Protein AF-A0A9Q8LGY1-F1 (afdb_monomer_lite)

Organism: Passalora fulva (NCBI:txid5499)

Sequence (317 aa):
MKIPTVEGRLIRAVPPAAVCFQNNTTYNSTACQEVLSQFTSSAFHAADPVSLDTPDAYLGCLPLHANGTSFLGEPFAGRRGCHADDHYPAYVINVTTTSHVQAGVKFRLNVKNTGHGRSAQPDSLSIWTHCLKSMEFSRNWQPEGRPDNDTASRAAMTFGAGVQDREAFEAAAEHDHVVGGGTDSTVGLVGWLSGGQGANNVLEAEIVTPAGDIVVANEYQNTDLFWAIRGELISLSVQAYPVPRTSLWSLAVSANNGTTDADWYKIVARALPAGGGPGASSSRLLPASSLTKDLDGLEADDGQSQKSTGRPVTDIS

InterPro domains:
  IPR016169 FAD-binding, type PCMH, subdomain 2 [G3DSA:3.30.465.10] (78-269)
  IPR036318 FAD-binding, type PCMH-like superfamily [SSF56176] (87-232)
  IPR050432 FAD-linked Oxidoreductases in Biosynthesis Pathways [PTHR13878] (15-231)

Structure (mmCIF, N/CA/C/O backbone):
data_AF-A0A9Q8LGY1-F1
#
_entry.id   AF-A0A9Q8LGY1-F1
#
loop_
_atom_site.group_PDB
_atom_site.id
_atom_site.type_symbol
_atom_site.label_atom_id
_atom_site.label_alt_id
_atom_site.label_comp_id
_atom_site.label_asym_id
_atom_site.label_entity_id
_atom_site.label_seq_id
_atom_site.pdbx_PDB_ins_code
_atom_site.Cartn_x
_atom_site.Cartn_y
_atom_site.Cartn_z
_atom_site.occupancy
_atom_site.B_iso_or_equiv
_atom_site.auth_seq_id
_atom_site.auth_comp_id
_atom_site.auth_asym_id
_atom_site.auth_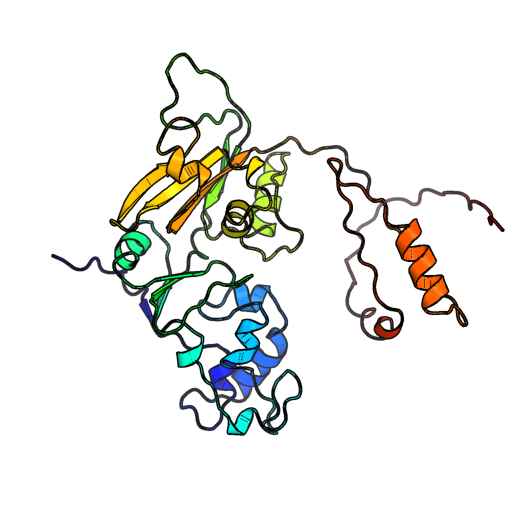atom_id
_atom_site.pdbx_PDB_model_num
ATOM 1 N N . MET A 1 1 ? -8.885 -31.084 -5.922 1.00 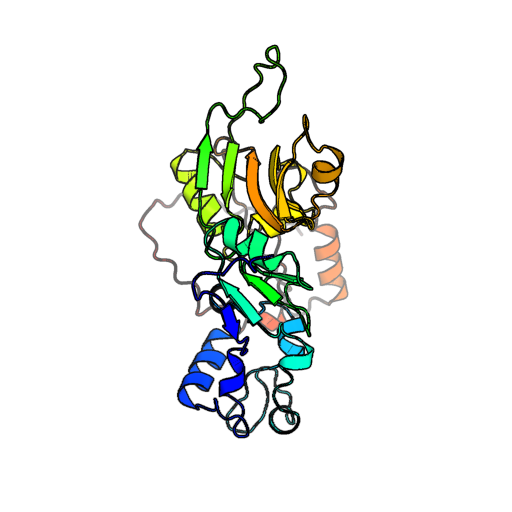37.56 1 MET A N 1
ATOM 2 C CA . MET A 1 1 ? -8.653 -29.717 -5.409 1.00 37.56 1 MET A CA 1
ATOM 3 C C . MET A 1 1 ? -8.845 -28.762 -6.584 1.00 37.56 1 MET A C 1
ATOM 5 O O . MET A 1 1 ? -8.040 -28.809 -7.502 1.00 37.56 1 MET A O 1
ATOM 9 N N . LYS A 1 2 ? -9.955 -28.012 -6.664 1.00 43.06 2 LYS A N 1
ATOM 10 C CA . LYS A 1 2 ? -10.084 -26.957 -7.687 1.00 43.06 2 LYS A CA 1
ATOM 11 C C . LYS A 1 2 ? -9.142 -25.828 -7.272 1.00 43.06 2 LYS A C 1
ATOM 13 O O . LYS A 1 2 ? -9.245 -25.362 -6.141 1.00 43.06 2 LYS A O 1
ATOM 18 N N . ILE A 1 3 ? -8.210 -25.445 -8.140 1.00 52.56 3 ILE A N 1
ATOM 19 C CA . ILE A 1 3 ? -7.397 -24.243 -7.931 1.00 52.56 3 ILE A CA 1
ATOM 20 C C . ILE A 1 3 ? -8.376 -23.064 -8.006 1.00 52.56 3 ILE A C 1
ATOM 22 O O . ILE A 1 3 ? -9.045 -22.931 -9.034 1.00 52.56 3 ILE A O 1
ATOM 26 N N . PRO A 1 4 ? -8.545 -22.269 -6.936 1.00 63.56 4 PRO A N 1
ATOM 27 C CA . PRO A 1 4 ? -9.382 -21.080 -6.995 1.00 63.56 4 PRO A CA 1
ATOM 28 C C . PRO A 1 4 ? -8.835 -20.150 -8.081 1.00 63.56 4 PRO A C 1
ATOM 30 O O . PRO A 1 4 ? -7.638 -19.873 -8.127 1.00 63.56 4 PRO A O 1
ATOM 33 N N . THR A 1 5 ? -9.693 -19.732 -9.003 1.00 82.06 5 THR A N 1
ATOM 34 C CA . THR A 1 5 ? -9.323 -18.844 -10.105 1.00 82.06 5 THR A CA 1
ATOM 35 C C . THR A 1 5 ? -9.360 -17.397 -9.634 1.00 82.06 5 THR A C 1
ATOM 37 O O . THR A 1 5 ? -10.322 -16.999 -8.993 1.00 82.06 5 THR A O 1
ATOM 40 N N . VAL A 1 6 ? -8.375 -16.589 -10.020 1.00 89.50 6 VAL A N 1
ATOM 41 C CA . VAL A 1 6 ? -8.332 -15.141 -9.723 1.00 89.50 6 VAL A CA 1
ATOM 42 C C . VAL A 1 6 ? -9.045 -14.293 -10.784 1.00 89.50 6 VAL A C 1
ATOM 44 O O . VAL A 1 6 ? -8.644 -13.168 -11.046 1.00 89.50 6 VAL A O 1
ATOM 47 N N . GLU A 1 7 ? -10.048 -14.850 -11.468 1.00 92.50 7 GLU A N 1
ATOM 48 C CA . GLU A 1 7 ? -10.926 -14.108 -12.395 1.00 92.50 7 GLU A CA 1
ATOM 49 C C . GLU A 1 7 ? -10.191 -13.256 -13.456 1.00 92.50 7 GLU A C 1
ATOM 51 O O . GLU A 1 7 ? -10.600 -12.149 -13.789 1.00 92.50 7 GLU A O 1
ATOM 56 N N . GLY A 1 8 ? -9.069 -13.756 -13.987 1.00 92.25 8 GLY A N 1
ATOM 57 C CA . GLY A 1 8 ? -8.275 -13.034 -14.994 1.00 92.25 8 GLY A CA 1
ATOM 58 C C . GLY A 1 8 ? -7.389 -11.910 -14.441 1.00 92.25 8 GLY A C 1
ATOM 59 O O . GLY A 1 8 ? -6.838 -11.136 -15.214 1.00 92.25 8 GLY A O 1
ATOM 60 N N . ARG A 1 9 ? -7.203 -11.829 -13.119 1.00 95.00 9 ARG A N 1
ATOM 61 C CA . ARG A 1 9 ? -6.408 -10.787 -12.439 1.00 95.00 9 ARG A CA 1
ATOM 62 C C . ARG A 1 9 ? -4.945 -11.158 -12.209 1.00 95.00 9 ARG A C 1
ATOM 64 O O . ARG A 1 9 ? -4.258 -10.485 -11.443 1.00 95.00 9 ARG A O 1
ATOM 71 N N . LEU A 1 10 ? -4.478 -12.229 -12.850 1.00 95.75 10 LEU A N 1
ATOM 72 C CA . LEU A 1 10 ? -3.075 -12.622 -12.834 1.00 95.75 10 LEU A CA 1
ATOM 73 C C . LEU A 1 10 ? -2.310 -11.818 -13.890 1.00 95.75 10 LEU A C 1
ATOM 75 O O . LEU A 1 10 ? -2.601 -11.906 -15.080 1.00 95.75 10 LEU A O 1
ATOM 79 N N . ILE A 1 11 ? -1.318 -11.061 -13.444 1.00 95.44 11 ILE A N 1
ATOM 80 C CA . ILE A 1 11 ? -0.488 -10.174 -14.255 1.00 95.44 11 ILE A CA 1
ATOM 81 C C . ILE A 1 11 ? 0.922 -10.754 -14.280 1.00 95.44 11 ILE A C 1
ATOM 83 O O . ILE A 1 11 ? 1.478 -11.075 -13.231 1.00 95.44 11 ILE A O 1
ATOM 87 N N . ARG A 1 12 ? 1.522 -10.888 -15.466 1.00 93.94 12 ARG A N 1
ATOM 88 C CA . ARG A 1 12 ? 2.960 -11.167 -15.560 1.00 93.94 12 ARG A CA 1
ATOM 89 C C . ARG A 1 12 ? 3.713 -9.918 -15.120 1.00 93.94 12 ARG A C 1
ATOM 91 O O . ARG A 1 12 ? 3.482 -8.848 -15.677 1.00 93.94 12 ARG A O 1
ATOM 98 N N . ALA A 1 13 ? 4.597 -10.056 -14.143 1.00 92.81 13 ALA A N 1
ATOM 99 C CA . ALA A 1 13 ? 5.331 -8.917 -13.630 1.00 92.81 13 ALA A CA 1
ATOM 100 C C . ALA A 1 13 ? 6.353 -8.433 -14.666 1.00 92.81 13 ALA A C 1
ATOM 102 O O . ALA A 1 13 ? 7.229 -9.180 -15.098 1.00 92.81 13 ALA A O 1
ATOM 103 N N . VAL A 1 14 ? 6.223 -7.176 -15.078 1.00 92.38 14 VAL A N 1
ATOM 104 C CA . VAL A 1 14 ? 7.187 -6.487 -15.934 1.00 92.38 14 VAL A CA 1
ATOM 105 C C . VAL A 1 14 ? 7.407 -5.115 -15.306 1.00 92.38 14 VAL A C 1
ATOM 107 O O . VAL A 1 14 ? 6.465 -4.325 -15.291 1.00 92.38 14 VAL A O 1
ATOM 110 N N . PRO A 1 15 ? 8.599 -4.821 -14.756 1.00 91.88 15 PRO A N 1
ATOM 111 C CA . PRO A 1 15 ? 8.872 -3.509 -14.186 1.00 91.88 15 PRO A CA 1
ATOM 112 C C . PRO A 1 15 ? 8.700 -2.416 -15.245 1.00 91.88 15 PRO A C 1
ATOM 114 O O . PRO A 1 15 ? 9.120 -2.619 -16.390 1.00 91.88 15 PRO A O 1
ATOM 117 N N . PRO A 1 16 ? 8.164 -1.237 -14.892 1.00 93.44 16 PRO A N 1
ATOM 118 C CA . PRO A 1 16 ? 7.879 -0.188 -15.871 1.00 93.44 16 PRO A CA 1
ATOM 119 C C . PRO A 1 16 ? 9.129 0.256 -16.643 1.00 93.44 16 PRO A C 1
ATOM 121 O O . PRO A 1 16 ? 9.069 0.512 -17.840 1.00 93.44 16 PRO A O 1
ATOM 124 N N . ALA A 1 17 ? 10.296 0.257 -15.996 1.00 93.19 17 ALA A N 1
ATOM 125 C CA . ALA A 1 17 ? 11.576 0.604 -16.610 1.00 93.19 17 ALA A CA 1
ATOM 126 C C . ALA A 1 17 ? 12.076 -0.390 -17.676 1.00 93.19 17 ALA A C 1
ATOM 128 O O . ALA A 1 17 ? 12.996 -0.059 -18.426 1.00 93.19 17 ALA A O 1
ATOM 129 N N . ALA A 1 18 ? 11.476 -1.579 -17.805 1.00 93.06 18 ALA A N 1
ATOM 130 C CA . ALA A 1 18 ? 11.858 -2.566 -18.817 1.00 93.06 18 ALA A CA 1
ATOM 131 C C . ALA A 1 18 ? 11.755 -2.012 -20.252 1.00 93.06 18 ALA A C 1
ATOM 133 O O . ALA A 1 18 ? 12.505 -2.433 -21.135 1.00 93.06 18 ALA A O 1
ATOM 134 N N . VAL A 1 19 ? 10.878 -1.027 -20.481 1.00 95.69 19 VAL A N 1
ATOM 135 C CA . VAL A 1 19 ? 10.709 -0.343 -21.775 1.00 95.69 19 VAL A CA 1
ATOM 136 C C . VAL A 1 19 ? 11.914 0.515 -22.183 1.00 95.69 19 VAL A C 1
ATOM 138 O O . VAL A 1 19 ? 12.015 0.916 -23.339 1.00 95.69 19 VAL A O 1
ATOM 141 N N . CYS A 1 20 ? 12.852 0.781 -21.270 1.00 95.00 20 CYS A N 1
ATOM 142 C CA . CYS A 1 20 ? 14.058 1.564 -21.542 1.00 95.00 20 CYS A CA 1
ATOM 143 C C . CYS A 1 20 ? 15.223 0.755 -22.132 1.00 95.00 20 CYS A C 1
ATOM 145 O O . CYS A 1 20 ? 16.222 1.336 -22.557 1.00 95.00 20 CYS A O 1
ATOM 147 N N . PHE A 1 21 ? 15.121 -0.574 -22.179 1.00 92.56 21 PHE A N 1
ATOM 148 C CA . PHE A 1 21 ? 16.214 -1.450 -22.598 1.00 92.56 21 PHE A CA 1
ATOM 149 C C . PHE A 1 21 ? 16.034 -1.895 -24.050 1.00 92.56 21 PHE A C 1
ATOM 151 O O . PHE A 1 21 ? 15.142 -2.679 -24.347 1.00 92.56 21 PHE A O 1
ATOM 158 N N . GLN A 1 22 ? 16.896 -1.426 -24.959 1.00 88.69 22 GLN A N 1
ATOM 159 C CA . GLN A 1 22 ? 16.801 -1.686 -26.410 1.00 88.69 22 GLN A CA 1
ATOM 160 C C . GLN A 1 22 ? 16.840 -3.169 -26.797 1.00 88.69 22 GLN A C 1
ATOM 162 O O . GLN A 1 22 ? 16.303 -3.557 -27.829 1.00 88.69 22 GLN A O 1
ATOM 167 N N . ASN A 1 23 ? 17.495 -3.997 -25.985 1.00 84.81 23 ASN A N 1
ATOM 168 C CA . ASN A 1 23 ? 17.570 -5.442 -26.185 1.00 84.81 23 ASN A CA 1
ATOM 169 C C . ASN A 1 23 ? 16.329 -6.191 -25.670 1.00 84.81 23 ASN A C 1
ATOM 171 O O . ASN A 1 23 ? 16.242 -7.406 -25.843 1.00 84.81 23 ASN A O 1
ATOM 175 N N . ASN A 1 24 ? 15.379 -5.492 -25.046 1.00 85.62 24 ASN A N 1
ATOM 176 C CA . ASN A 1 24 ? 14.130 -6.063 -24.576 1.00 85.62 24 ASN A CA 1
ATOM 177 C C . ASN A 1 24 ? 13.030 -5.911 -25.637 1.00 85.62 24 ASN A C 1
ATOM 179 O O . ASN A 1 24 ? 12.870 -4.865 -26.261 1.00 85.62 24 ASN A O 1
ATOM 183 N N . THR A 1 25 ? 12.212 -6.949 -25.793 1.00 87.44 25 THR A N 1
ATOM 184 C CA . THR A 1 25 ? 11.023 -6.949 -26.662 1.00 87.44 25 THR A CA 1
ATOM 185 C C . THR A 1 25 ? 10.006 -5.856 -26.324 1.00 87.44 25 THR A C 1
ATOM 187 O O . THR A 1 25 ? 9.232 -5.463 -27.190 1.00 87.44 25 THR A O 1
ATOM 190 N N . THR A 1 26 ? 10.010 -5.351 -25.088 1.00 89.50 26 THR A N 1
ATOM 191 C CA . THR A 1 26 ? 9.124 -4.272 -24.631 1.00 89.50 26 THR A CA 1
ATOM 192 C C . THR A 1 26 ? 9.705 -2.873 -24.845 1.00 89.50 26 THR A C 1
ATOM 194 O O . THR A 1 26 ? 9.122 -1.907 -24.358 1.00 89.50 26 THR A O 1
ATOM 197 N N . TYR A 1 27 ? 10.856 -2.739 -25.516 1.00 93.38 27 TYR A N 1
ATOM 198 C CA . TYR A 1 27 ? 11.501 -1.445 -25.730 1.00 93.38 27 TYR A CA 1
ATOM 199 C C . TYR A 1 27 ? 10.568 -0.439 -26.410 1.00 93.38 27 TYR A C 1
ATOM 201 O O . TYR A 1 27 ? 10.011 -0.700 -27.477 1.00 93.38 27 TYR A O 1
ATOM 209 N N . ASN A 1 28 ? 10.450 0.743 -25.811 1.00 96.44 28 ASN A N 1
ATOM 210 C CA . ASN A 1 28 ? 9.719 1.866 -26.373 1.00 96.44 28 ASN A CA 1
ATOM 211 C C . ASN A 1 28 ? 10.332 3.171 -25.853 1.00 96.44 28 ASN A C 1
ATOM 213 O O . ASN A 1 28 ? 10.303 3.452 -24.655 1.00 96.44 28 ASN A O 1
ATOM 217 N N . SER A 1 29 ? 10.898 3.975 -26.755 1.00 95.00 29 SER A N 1
ATOM 218 C CA . SER A 1 29 ? 11.597 5.211 -26.393 1.00 95.00 29 SER A CA 1
ATOM 219 C C . SER A 1 29 ? 10.673 6.270 -25.786 1.00 95.00 29 SER A C 1
ATOM 221 O O . SER A 1 29 ? 11.091 6.956 -24.857 1.00 95.00 29 SER A O 1
ATOM 223 N N . THR A 1 30 ? 9.432 6.385 -26.264 1.00 96.75 30 THR A N 1
ATOM 224 C CA . THR A 1 30 ? 8.436 7.321 -25.721 1.00 96.75 30 THR A CA 1
ATOM 225 C C . THR A 1 30 ? 8.004 6.897 -24.321 1.00 96.75 30 THR A C 1
ATOM 227 O O . THR A 1 30 ? 8.114 7.689 -23.389 1.00 96.75 30 THR A O 1
ATOM 230 N N . ALA A 1 31 ? 7.634 5.627 -24.138 1.00 96.44 31 ALA A N 1
ATOM 231 C CA . ALA A 1 31 ? 7.276 5.104 -22.818 1.00 96.44 31 ALA A CA 1
ATOM 232 C C . ALA A 1 31 ? 8.455 5.199 -21.835 1.00 96.44 31 ALA A C 1
ATOM 234 O O . ALA A 1 31 ? 8.273 5.504 -20.662 1.00 96.44 31 ALA A O 1
ATOM 235 N N . CYS A 1 32 ? 9.691 5.001 -22.305 1.00 96.62 32 CYS A N 1
ATOM 236 C CA . CYS A 1 32 ? 10.870 5.176 -21.463 1.00 96.62 32 CYS A CA 1
ATOM 237 C C . CYS A 1 32 ? 11.036 6.624 -20.980 1.00 96.62 32 CYS A C 1
ATOM 239 O O . CYS A 1 32 ? 11.370 6.844 -19.817 1.00 96.62 32 CYS A O 1
ATOM 241 N N . GLN A 1 33 ? 10.786 7.616 -21.841 1.00 96.81 33 GLN A N 1
ATOM 242 C CA . GLN A 1 33 ? 10.815 9.026 -21.440 1.00 96.81 33 GLN A CA 1
ATOM 243 C C . GLN A 1 33 ? 9.742 9.344 -20.392 1.00 96.81 33 GLN A C 1
ATOM 245 O O . GLN A 1 33 ? 10.029 10.055 -19.430 1.00 96.81 33 GLN A O 1
ATOM 250 N N . GLU A 1 34 ? 8.543 8.777 -20.535 1.00 96.38 34 GLU A N 1
ATOM 251 C CA . GLU A 1 34 ? 7.475 8.903 -19.538 1.00 96.38 34 GLU A CA 1
ATOM 252 C C . GLU A 1 34 ? 7.897 8.303 -18.194 1.00 96.38 34 GLU A C 1
ATOM 254 O O . GLU A 1 34 ? 7.808 8.986 -17.172 1.00 96.38 34 GLU A O 1
ATOM 259 N N . VAL A 1 35 ? 8.440 7.080 -18.196 1.00 95.75 35 VAL A N 1
ATOM 260 C CA . VAL A 1 35 ? 8.947 6.430 -16.980 1.00 95.75 35 VAL A CA 1
ATOM 261 C C . VAL A 1 35 ? 10.044 7.276 -16.341 1.00 95.75 35 VAL A C 1
ATOM 263 O O . VAL A 1 35 ? 9.955 7.558 -15.154 1.00 95.75 35 VAL A O 1
ATOM 266 N N . LEU A 1 36 ? 11.038 7.745 -17.104 1.00 95.00 36 LEU A N 1
ATOM 267 C CA . LEU A 1 36 ? 12.113 8.607 -16.590 1.00 95.00 36 LEU A CA 1
ATOM 268 C C . LEU A 1 36 ? 11.582 9.879 -15.913 1.00 95.00 36 LEU A C 1
ATOM 270 O O . LEU A 1 36 ? 12.132 10.293 -14.898 1.00 95.00 36 LEU A O 1
ATOM 274 N N . SER A 1 37 ? 10.533 10.495 -16.467 1.00 95.94 37 SER A N 1
ATOM 275 C CA . SER A 1 37 ? 9.943 11.723 -15.917 1.00 95.94 37 SER A CA 1
ATOM 276 C C . SER A 1 37 ? 9.171 11.503 -14.614 1.00 95.94 37 SER A C 1
ATOM 278 O O . SER A 1 37 ? 9.046 12.425 -13.812 1.00 95.94 37 SER A O 1
ATOM 280 N N . GLN A 1 38 ? 8.668 10.286 -14.395 1.00 94.94 38 GLN A N 1
ATOM 281 C CA . GLN A 1 38 ? 7.839 9.935 -13.242 1.00 94.94 38 GLN A CA 1
ATOM 282 C C . GLN A 1 38 ? 8.568 9.063 -12.217 1.00 94.94 38 GLN A C 1
ATOM 284 O O . GLN A 1 38 ? 8.026 8.828 -11.145 1.00 94.94 38 GLN A O 1
ATOM 289 N N . PHE A 1 39 ? 9.789 8.600 -12.500 1.00 92.31 39 PHE A N 1
ATOM 290 C CA . PHE A 1 39 ? 10.489 7.609 -11.673 1.00 92.31 39 PHE A CA 1
ATOM 291 C C . PHE A 1 39 ? 10.878 8.096 -10.268 1.00 92.31 39 PHE A C 1
ATOM 293 O O . PHE A 1 39 ? 11.365 7.319 -9.462 1.00 92.31 39 PHE A O 1
ATOM 300 N N . THR A 1 40 ? 10.721 9.384 -9.966 1.00 91.56 40 THR A N 1
ATOM 301 C CA . THR A 1 40 ? 10.883 9.930 -8.605 1.00 91.56 40 THR A CA 1
ATOM 302 C C . THR A 1 40 ? 9.552 10.168 -7.904 1.00 91.56 40 THR A C 1
ATOM 304 O O . THR A 1 40 ? 9.529 10.713 -6.806 1.00 91.56 40 THR A O 1
ATOM 307 N N . SER A 1 41 ? 8.432 9.846 -8.552 1.00 94.06 41 SER A N 1
ATOM 308 C CA . SER A 1 41 ? 7.094 10.051 -8.016 1.00 94.06 41 SER A CA 1
ATOM 309 C C . SER A 1 41 ? 6.627 8.804 -7.282 1.00 94.06 41 SER A C 1
ATOM 311 O O . SER A 1 41 ? 6.328 7.777 -7.892 1.00 94.06 41 SER A O 1
ATOM 313 N N . SER A 1 42 ? 6.461 8.915 -5.970 1.00 94.25 42 SER A N 1
ATOM 314 C CA . SER A 1 42 ? 5.886 7.853 -5.143 1.00 94.25 42 SER A CA 1
ATOM 315 C C . SER A 1 42 ? 4.498 7.420 -5.624 1.00 94.25 42 SER A C 1
ATOM 317 O O . SER A 1 42 ? 4.167 6.237 -5.597 1.00 94.25 42 SER A O 1
ATOM 319 N N . ALA A 1 43 ? 3.701 8.354 -6.160 1.00 95.44 43 ALA A N 1
ATOM 320 C CA . ALA A 1 43 ? 2.384 8.052 -6.719 1.00 95.44 43 ALA A CA 1
ATOM 321 C C . ALA A 1 43 ? 2.469 7.149 -7.964 1.00 95.44 43 ALA A C 1
ATOM 323 O O . ALA A 1 43 ? 1.642 6.251 -8.130 1.00 95.44 43 ALA A O 1
ATOM 324 N N . PHE A 1 44 ? 3.487 7.341 -8.810 1.00 95.31 44 PHE A N 1
ATOM 325 C CA . PHE A 1 44 ? 3.749 6.470 -9.959 1.00 95.31 44 PHE A CA 1
ATOM 326 C C . PHE A 1 44 ? 4.085 5.042 -9.505 1.00 95.31 44 PHE A C 1
ATOM 328 O O . PHE A 1 44 ? 3.521 4.076 -10.019 1.00 95.31 44 PHE A O 1
ATOM 335 N N . HIS A 1 45 ? 4.943 4.897 -8.493 1.00 94.69 45 HIS A N 1
ATOM 336 C CA . HIS A 1 45 ? 5.299 3.588 -7.938 1.00 94.69 45 HIS A CA 1
ATOM 337 C C . HIS A 1 45 ? 4.128 2.897 -7.220 1.00 94.69 45 HIS A C 1
ATOM 339 O O . HIS A 1 45 ? 3.980 1.674 -7.320 1.00 94.69 45 HIS A O 1
ATOM 345 N N . ALA A 1 46 ? 3.276 3.669 -6.540 1.00 95.31 46 ALA A N 1
ATOM 346 C CA . ALA A 1 46 ? 2.081 3.172 -5.867 1.00 95.31 46 ALA A CA 1
ATOM 347 C C . ALA A 1 46 ? 1.027 2.635 -6.837 1.00 95.31 46 ALA A C 1
ATOM 349 O O . ALA A 1 46 ? 0.414 1.604 -6.554 1.00 95.31 46 ALA A O 1
ATOM 350 N N . ALA A 1 47 ? 0.855 3.298 -7.982 1.00 95.81 47 ALA A N 1
ATOM 351 C CA . ALA A 1 47 ? -0.112 2.912 -9.003 1.00 95.81 47 ALA A CA 1
ATOM 352 C C . ALA A 1 47 ? 0.319 1.689 -9.836 1.00 95.81 47 ALA A C 1
ATOM 354 O O . ALA A 1 47 ? -0.527 1.052 -10.465 1.00 95.81 47 ALA A O 1
ATOM 355 N N . ASP A 1 48 ? 1.609 1.347 -9.852 1.00 95.75 48 ASP A N 1
ATOM 356 C CA . ASP A 1 48 ? 2.128 0.213 -10.615 1.00 95.75 48 ASP A CA 1
ATOM 357 C C . ASP A 1 48 ? 2.208 -1.075 -9.760 1.00 95.75 48 ASP A C 1
ATOM 359 O O . ASP A 1 48 ? 2.720 -1.042 -8.636 1.00 95.75 48 ASP A O 1
ATOM 363 N N . PRO A 1 49 ? 1.750 -2.237 -10.270 1.00 95.62 49 PRO A N 1
ATOM 364 C CA . PRO A 1 49 ? 1.718 -3.502 -9.528 1.00 95.62 49 PRO A CA 1
ATOM 365 C C . PRO A 1 49 ? 3.092 -4.105 -9.196 1.00 95.62 49 PRO A C 1
ATOM 367 O O . PRO A 1 49 ? 3.174 -4.980 -8.333 1.00 95.62 49 PRO A O 1
ATOM 370 N N . VAL A 1 50 ? 4.165 -3.671 -9.860 1.00 93.38 50 VAL A N 1
ATOM 371 C CA . VAL A 1 50 ? 5.512 -4.263 -9.764 1.00 93.38 50 VAL A CA 1
ATOM 372 C C . VAL A 1 50 ? 6.530 -3.268 -9.210 1.00 93.38 50 VAL A C 1
ATOM 374 O O . VAL A 1 50 ? 7.440 -3.656 -8.482 1.00 93.38 50 VAL A O 1
ATOM 377 N N . SER A 1 51 ? 6.378 -1.991 -9.545 1.00 92.50 51 SER A N 1
ATOM 378 C CA . SER A 1 51 ? 7.305 -0.920 -9.198 1.00 92.50 51 SER A CA 1
ATOM 379 C C . SER A 1 51 ? 7.435 -0.721 -7.686 1.00 92.50 51 SER A C 1
ATOM 381 O O . SER A 1 51 ? 6.514 -1.005 -6.922 1.00 92.50 51 SER A O 1
ATOM 383 N N . LEU A 1 52 ? 8.582 -0.223 -7.235 1.00 91.62 52 LEU A N 1
ATOM 384 C CA . LEU A 1 52 ? 8.881 -0.012 -5.818 1.00 91.62 52 LEU A CA 1
ATOM 385 C C . LEU A 1 52 ? 9.393 1.409 -5.621 1.00 91.62 52 LEU A C 1
ATOM 387 O O . LEU A 1 52 ? 10.178 1.879 -6.438 1.00 91.62 52 LEU A O 1
ATOM 391 N N . ASP A 1 53 ? 8.992 2.044 -4.525 1.00 89.62 53 ASP A N 1
ATOM 392 C CA . ASP A 1 53 ? 9.467 3.369 -4.122 1.00 89.62 53 ASP A CA 1
ATOM 393 C C . ASP A 1 53 ? 10.550 3.231 -3.045 1.00 89.62 53 ASP A C 1
ATOM 395 O O . ASP A 1 53 ? 10.418 3.661 -1.899 1.00 89.62 53 ASP A O 1
ATOM 399 N N . THR A 1 54 ? 11.596 2.473 -3.371 1.00 81.56 54 THR A N 1
ATOM 400 C CA . THR A 1 54 ? 12.707 2.193 -2.457 1.00 81.56 54 THR A CA 1
ATOM 401 C C . THR A 1 54 ? 14.013 2.013 -3.214 1.00 81.56 54 THR A C 1
ATOM 403 O O . THR A 1 54 ? 14.001 1.721 -4.411 1.00 81.56 54 THR A O 1
ATOM 406 N N . PRO A 1 55 ? 15.162 2.083 -2.517 1.00 71.50 55 PRO A N 1
ATOM 407 C CA . PRO A 1 55 ? 16.445 1.783 -3.130 1.00 71.50 55 PRO A CA 1
ATOM 408 C C . PRO A 1 55 ? 16.550 0.395 -3.773 1.00 71.50 55 PRO A C 1
ATOM 410 O O . PRO A 1 55 ? 17.316 0.228 -4.717 1.00 71.50 55 PRO A O 1
ATOM 413 N N . ASP A 1 56 ? 15.761 -0.585 -3.326 1.00 64.88 56 ASP A N 1
ATOM 414 C CA . ASP A 1 56 ? 15.734 -1.925 -3.924 1.00 64.88 56 ASP A CA 1
ATOM 415 C C . ASP A 1 56 ? 15.203 -1.899 -5.369 1.00 64.88 56 ASP A C 1
ATOM 417 O O . ASP A 1 56 ? 15.651 -2.686 -6.207 1.00 64.88 56 ASP A O 1
ATOM 421 N N . ALA A 1 57 ? 14.334 -0.934 -5.704 1.00 62.59 57 ALA A N 1
ATOM 422 C CA . ALA A 1 57 ? 13.917 -0.661 -7.082 1.00 62.59 57 ALA A CA 1
ATOM 423 C C . ALA A 1 57 ? 15.114 -0.358 -7.997 1.00 62.59 57 ALA A C 1
ATOM 425 O O . ALA A 1 57 ? 15.084 -0.628 -9.199 1.00 62.59 57 ALA A O 1
ATOM 426 N N . TYR A 1 58 ? 16.187 0.195 -7.424 1.00 63.38 58 TYR A N 1
ATOM 427 C CA . TYR A 1 58 ? 17.380 0.599 -8.156 1.00 63.38 58 TYR A CA 1
ATOM 428 C C . TYR A 1 58 ? 18.300 -0.573 -8.512 1.00 63.38 58 TYR A C 1
ATOM 430 O O . TYR A 1 58 ? 19.196 -0.412 -9.344 1.00 63.38 58 TYR A O 1
ATOM 438 N N . LEU A 1 59 ? 18.100 -1.746 -7.906 1.00 66.62 59 LEU A N 1
ATOM 439 C CA . LEU A 1 59 ? 18.982 -2.896 -8.102 1.00 66.62 59 LEU A CA 1
ATOM 440 C C . LEU A 1 59 ? 18.549 -3.779 -9.278 1.00 66.62 59 LEU A C 1
ATOM 442 O O . LEU A 1 59 ? 19.411 -4.279 -9.997 1.00 66.62 59 LEU A O 1
ATOM 446 N N . GLY A 1 60 ? 17.242 -3.904 -9.530 1.00 76.44 60 GLY A N 1
ATOM 447 C CA . GLY A 1 60 ? 16.727 -4.810 -10.560 1.00 76.44 60 GLY A CA 1
ATOM 448 C C . GLY A 1 60 ? 16.604 -4.209 -11.953 1.00 76.44 60 GLY A C 1
ATOM 449 O O . GLY A 1 60 ? 17.055 -4.806 -12.926 1.00 76.44 60 GLY A O 1
ATOM 450 N N . CYS A 1 61 ? 15.982 -3.038 -12.098 1.00 88.62 61 CYS A N 1
ATOM 451 C CA . CYS A 1 61 ? 15.683 -2.498 -13.425 1.00 88.62 61 CYS A CA 1
ATOM 452 C C . CYS A 1 61 ? 15.480 -0.982 -13.373 1.00 88.62 61 CYS A C 1
ATOM 454 O O . CYS A 1 61 ? 14.360 -0.492 -13.267 1.00 88.62 61 CYS A O 1
ATOM 456 N N . LEU A 1 62 ? 16.577 -0.227 -13.438 1.00 91.06 62 LEU A N 1
ATOM 457 C CA . LEU A 1 62 ? 16.525 1.233 -13.510 1.00 91.06 62 LEU A CA 1
ATOM 458 C C . LEU A 1 62 ? 16.200 1.708 -14.928 1.00 91.06 62 LEU A C 1
ATOM 460 O O . LEU A 1 62 ? 16.748 1.151 -15.884 1.00 91.06 62 LEU A O 1
ATOM 464 N N . PRO A 1 63 ? 15.393 2.771 -15.090 1.00 93.44 63 PRO A N 1
ATOM 465 C CA . PRO A 1 63 ? 15.193 3.361 -16.398 1.00 93.44 63 PRO A CA 1
ATOM 466 C C . PRO A 1 63 ? 16.502 3.974 -16.898 1.00 93.44 63 PRO A C 1
ATOM 468 O O . PRO A 1 63 ? 17.365 4.399 -16.121 1.00 93.44 63 PRO A O 1
ATOM 471 N N . LEU A 1 64 ? 16.659 3.975 -18.218 1.00 93.88 64 LEU A N 1
ATOM 472 C CA . LEU A 1 64 ? 17.885 4.373 -18.896 1.00 93.88 64 LEU A CA 1
ATOM 473 C C . LEU A 1 64 ? 17.639 5.587 -19.772 1.00 93.88 64 LEU A C 1
ATOM 475 O O . LEU A 1 64 ? 16.654 5.652 -20.504 1.00 93.88 64 LEU A O 1
ATOM 479 N N . HIS A 1 65 ? 18.597 6.501 -19.786 1.00 93.94 65 HIS A N 1
ATOM 480 C CA . HIS A 1 65 ? 18.679 7.512 -20.825 1.00 93.94 65 HIS A CA 1
ATOM 481 C C . HIS A 1 65 ? 19.083 6.880 -22.165 1.00 93.94 65 HIS A C 1
ATOM 483 O O . HIS A 1 65 ? 19.665 5.796 -22.224 1.00 93.94 65 HIS A O 1
ATOM 489 N N . ALA A 1 66 ? 18.828 7.590 -23.269 1.00 90.88 66 ALA A N 1
ATOM 490 C CA . ALA A 1 66 ? 19.111 7.100 -24.623 1.00 90.88 66 ALA A CA 1
ATOM 491 C C . ALA A 1 66 ? 20.595 6.750 -24.870 1.00 90.88 66 ALA A C 1
ATOM 493 O O . ALA A 1 66 ? 20.902 5.958 -25.756 1.00 90.88 66 ALA A O 1
ATOM 494 N N . ASN A 1 67 ? 21.514 7.319 -24.085 1.00 91.25 67 ASN A N 1
ATOM 495 C CA . ASN A 1 67 ? 22.947 7.019 -24.132 1.00 91.25 67 ASN A CA 1
ATOM 496 C C . ASN A 1 67 ? 23.340 5.737 -23.359 1.00 91.25 67 ASN A C 1
ATOM 498 O O . ASN A 1 67 ? 24.521 5.398 -23.319 1.00 91.25 67 ASN A O 1
ATOM 502 N N . GLY A 1 68 ? 22.383 5.042 -22.733 1.00 90.19 68 GLY A N 1
ATOM 503 C CA . GLY A 1 68 ? 22.600 3.821 -21.951 1.00 90.19 68 GLY A CA 1
ATOM 504 C C . GLY A 1 68 ? 22.994 4.046 -20.487 1.00 90.19 68 GLY A C 1
ATOM 505 O O . GLY A 1 68 ? 23.214 3.067 -19.771 1.00 90.19 68 GLY A O 1
ATOM 506 N N . THR A 1 69 ? 23.076 5.298 -20.030 1.00 92.81 69 THR A N 1
ATOM 507 C CA . THR A 1 69 ? 23.292 5.641 -18.617 1.00 92.81 69 THR A CA 1
ATOM 508 C C . THR A 1 69 ? 21.999 5.448 -17.822 1.00 92.81 69 THR A C 1
ATOM 510 O O . THR A 1 69 ? 20.924 5.787 -18.319 1.00 92.81 69 THR A O 1
ATOM 513 N N . SER A 1 70 ? 22.072 4.921 -16.596 1.00 91.69 70 SER A N 1
ATOM 514 C CA . SER A 1 70 ? 20.884 4.821 -15.734 1.00 91.69 70 SER A CA 1
ATOM 515 C C . SER A 1 70 ? 20.379 6.185 -15.278 1.00 91.69 70 SER A C 1
ATOM 517 O O . SER A 1 70 ? 21.117 7.169 -15.280 1.00 91.69 70 SER A O 1
ATOM 519 N N . PHE A 1 71 ? 19.143 6.207 -14.788 1.00 90.56 71 PHE A N 1
ATOM 520 C CA . PHE A 1 71 ? 18.545 7.341 -14.087 1.00 90.56 71 PHE A CA 1
ATOM 521 C C . PHE A 1 71 ? 19.428 7.921 -12.963 1.00 90.56 71 PHE A C 1
ATOM 523 O O . PHE A 1 71 ? 19.436 9.125 -12.736 1.00 90.56 71 PHE A O 1
ATOM 530 N N . LEU A 1 72 ? 20.225 7.079 -12.293 1.00 89.06 72 LEU A N 1
ATOM 531 C CA . LEU A 1 72 ? 21.147 7.490 -11.224 1.00 89.06 72 LEU A CA 1
ATOM 532 C C . LEU A 1 72 ? 22.553 7.866 -11.729 1.00 89.06 72 LEU A C 1
ATOM 534 O O . LEU A 1 72 ? 23.451 8.107 -10.925 1.00 89.06 72 LEU A O 1
ATOM 538 N N . GLY A 1 73 ? 22.775 7.896 -13.046 1.00 90.44 73 GLY A N 1
ATOM 539 C CA . GLY A 1 73 ? 24.060 8.272 -13.639 1.00 90.44 73 GLY A CA 1
ATOM 540 C C . GLY A 1 73 ? 25.062 7.125 -13.813 1.00 90.44 73 GLY A C 1
ATOM 541 O O . GLY A 1 73 ? 26.233 7.383 -14.081 1.00 90.44 73 GLY A O 1
ATOM 542 N N . GLU A 1 74 ? 24.648 5.860 -13.682 1.00 88.94 74 GLU A N 1
ATOM 543 C CA . GLU A 1 74 ? 25.552 4.712 -13.850 1.00 88.94 74 GLU A CA 1
ATOM 544 C C . GLU A 1 74 ? 25.808 4.441 -15.348 1.00 88.94 74 GLU A C 1
ATOM 546 O O . GLU A 1 74 ? 24.859 4.138 -16.079 1.00 88.94 74 GLU A O 1
ATOM 551 N N . PRO A 1 75 ? 27.056 4.560 -15.842 1.00 89.12 75 PRO A N 1
ATOM 552 C CA . PRO A 1 75 ? 27.341 4.628 -17.278 1.00 89.12 75 PRO A CA 1
ATOM 553 C C . PRO A 1 75 ? 27.217 3.294 -18.031 1.00 89.12 75 PRO A C 1
ATOM 555 O O . PRO A 1 75 ? 27.113 3.305 -19.257 1.00 89.12 75 PRO A O 1
ATOM 558 N N . PHE A 1 76 ? 27.230 2.150 -17.345 1.00 86.31 76 PHE A N 1
ATOM 559 C CA . PHE A 1 76 ? 27.179 0.815 -17.950 1.00 86.31 76 PHE A CA 1
ATOM 560 C C . PHE A 1 76 ? 25.842 0.091 -17.740 1.00 86.31 76 PHE A C 1
ATOM 562 O O . PHE A 1 76 ? 25.722 -1.081 -18.109 1.00 86.31 76 PHE A O 1
ATOM 569 N N . ALA A 1 77 ? 24.815 0.772 -17.227 1.00 88.06 77 ALA A N 1
ATOM 570 C CA . ALA A 1 77 ? 23.525 0.166 -16.898 1.00 88.06 77 ALA A CA 1
ATOM 571 C C . ALA A 1 77 ? 22.839 -0.462 -18.117 1.00 88.06 77 ALA A C 1
ATOM 573 O O . ALA A 1 77 ? 22.347 -1.588 -18.043 1.00 88.06 77 ALA A O 1
ATOM 574 N N . GLY A 1 78 ? 22.905 0.201 -19.276 1.00 87.44 78 GLY A N 1
ATOM 575 C CA . GLY A 1 78 ? 22.397 -0.347 -20.534 1.00 87.44 78 GLY A CA 1
ATOM 576 C C . GLY A 1 78 ? 23.088 -1.629 -20.995 1.00 87.44 78 GLY A C 1
ATOM 577 O O . GLY A 1 78 ? 22.465 -2.432 -21.682 1.00 87.44 78 GLY A O 1
ATOM 578 N N . ARG A 1 79 ? 24.347 -1.860 -20.594 1.00 86.88 79 ARG A N 1
ATOM 579 C CA . ARG A 1 79 ? 25.067 -3.110 -20.895 1.00 86.88 79 ARG A CA 1
ATOM 580 C C . ARG A 1 79 ? 24.717 -4.230 -19.924 1.00 86.88 79 ARG A C 1
ATOM 582 O O . ARG A 1 79 ? 24.693 -5.380 -20.344 1.00 86.88 79 ARG A O 1
ATOM 589 N N . ARG A 1 80 ? 24.480 -3.899 -18.649 1.00 86.00 80 ARG A N 1
ATOM 590 C CA . ARG A 1 80 ? 24.039 -4.871 -17.635 1.00 86.00 80 ARG A CA 1
ATOM 591 C C . ARG A 1 80 ? 22.648 -5.409 -17.965 1.00 86.00 80 ARG A C 1
ATOM 593 O O . ARG A 1 80 ? 22.422 -6.605 -17.860 1.00 86.00 80 ARG A O 1
ATOM 600 N N . GLY A 1 81 ? 21.771 -4.548 -18.477 1.00 87.88 81 GLY A N 1
ATOM 601 C CA . GLY A 1 81 ? 20.405 -4.932 -18.807 1.00 87.88 81 GLY A CA 1
ATOM 602 C C . GLY A 1 81 ? 19.464 -4.828 -17.605 1.00 87.88 81 GLY A C 1
ATOM 603 O O . GLY A 1 81 ? 19.838 -4.351 -16.533 1.00 87.88 81 GLY A O 1
ATOM 604 N N . CYS A 1 82 ? 18.215 -5.230 -17.823 1.00 89.25 82 CYS A N 1
ATOM 605 C CA . CYS A 1 82 ? 17.170 -5.256 -16.806 1.00 89.25 82 CYS A CA 1
ATOM 606 C C . CYS A 1 82 ? 17.147 -6.643 -16.154 1.00 89.25 82 CYS A C 1
ATOM 608 O O . CYS A 1 82 ? 16.802 -7.626 -16.808 1.00 89.25 82 CYS A O 1
ATOM 610 N N . HIS A 1 83 ? 17.486 -6.711 -14.872 1.00 87.38 83 HIS A N 1
ATOM 611 C CA . HIS A 1 83 ? 17.488 -7.912 -14.038 1.00 87.38 83 HIS A CA 1
ATOM 612 C C . HIS A 1 83 ? 16.161 -8.038 -13.279 1.00 87.38 83 HIS A C 1
ATOM 614 O O . HIS A 1 83 ? 16.123 -8.094 -12.052 1.00 87.38 83 HIS A O 1
ATOM 620 N N . ALA A 1 84 ? 15.042 -8.010 -14.012 1.00 85.38 84 ALA A N 1
ATOM 621 C CA . ALA A 1 84 ? 13.716 -8.037 -13.397 1.00 85.38 84 ALA A CA 1
ATOM 622 C C . ALA A 1 84 ? 13.501 -9.307 -12.550 1.00 85.38 84 ALA A C 1
ATOM 624 O O . ALA A 1 84 ? 13.057 -9.216 -11.408 1.00 85.38 84 ALA A O 1
ATOM 625 N N . ASP A 1 85 ? 13.889 -10.465 -13.083 1.00 86.94 85 ASP A N 1
ATOM 626 C CA . ASP A 1 85 ? 13.661 -11.770 -12.451 1.00 86.94 85 ASP A CA 1
ATOM 627 C C . ASP A 1 85 ? 14.439 -11.947 -11.129 1.00 86.94 85 ASP A C 1
ATOM 629 O O . ASP A 1 85 ? 14.010 -12.696 -10.255 1.00 86.94 85 ASP A O 1
ATOM 633 N N . ASP A 1 86 ? 15.543 -11.213 -10.940 1.00 88.12 86 ASP A N 1
ATOM 634 C CA . ASP A 1 86 ? 16.399 -11.306 -9.748 1.00 88.12 86 ASP A CA 1
ATOM 635 C C . ASP A 1 86 ? 15.850 -10.506 -8.548 1.00 88.12 86 ASP A C 1
ATOM 637 O O . ASP A 1 86 ? 16.277 -10.705 -7.407 1.00 88.12 86 ASP A O 1
ATOM 641 N N . HIS A 1 87 ? 14.898 -9.594 -8.781 1.00 87.94 87 HIS A N 1
ATOM 642 C CA . HIS A 1 87 ? 14.450 -8.624 -7.773 1.00 87.94 87 HIS A CA 1
ATOM 643 C C . HIS A 1 87 ? 12.929 -8.501 -7.639 1.00 87.94 87 HIS A C 1
ATOM 645 O O . HIS A 1 87 ? 12.441 -8.125 -6.571 1.00 87.94 87 HIS A O 1
ATOM 651 N N . TYR A 1 88 ? 12.175 -8.821 -8.688 1.00 91.31 88 TYR A N 1
ATOM 652 C CA . TYR A 1 88 ? 10.728 -8.649 -8.738 1.00 91.31 88 TYR A CA 1
ATOM 653 C C . TYR A 1 88 ? 10.003 -10.001 -8.712 1.00 91.31 88 TYR A C 1
ATOM 655 O O . TYR A 1 88 ? 10.573 -11.022 -9.099 1.00 91.31 88 TYR A O 1
ATOM 663 N N . PRO A 1 89 ? 8.735 -10.029 -8.265 1.00 93.81 89 PRO A N 1
ATOM 664 C CA . PRO A 1 89 ? 7.905 -11.227 -8.371 1.00 93.81 89 PRO A CA 1
ATOM 665 C C . PRO A 1 89 ? 7.793 -11.685 -9.827 1.00 93.81 89 PRO A C 1
ATOM 667 O O . PRO A 1 89 ? 7.890 -10.870 -10.735 1.00 93.81 89 PRO A O 1
ATOM 670 N N . ALA A 1 90 ? 7.504 -12.964 -10.064 1.00 94.12 90 ALA A N 1
ATOM 671 C CA . ALA A 1 90 ? 7.250 -13.462 -11.420 1.00 94.12 90 ALA A CA 1
ATOM 672 C C . ALA A 1 90 ? 5.846 -13.065 -11.918 1.00 94.12 90 ALA A C 1
ATOM 674 O O . ALA A 1 90 ? 5.626 -12.782 -13.100 1.00 94.12 90 ALA A O 1
ATOM 675 N N . TYR A 1 91 ? 4.880 -13.040 -10.997 1.00 95.62 91 TYR A N 1
ATOM 676 C CA . TYR A 1 91 ? 3.487 -12.697 -11.263 1.00 95.62 91 TYR A CA 1
ATOM 677 C C . TYR A 1 91 ? 2.905 -11.860 -10.132 1.00 95.62 91 TYR A C 1
ATOM 679 O O . TYR A 1 91 ? 3.350 -11.941 -8.991 1.00 95.62 91 TYR A O 1
ATOM 687 N N . VAL A 1 92 ? 1.858 -11.105 -10.442 1.00 97.12 92 VAL A N 1
ATOM 688 C CA . VAL A 1 92 ? 1.090 -10.307 -9.489 1.00 97.12 92 VAL A CA 1
ATOM 689 C C . VAL A 1 92 ? -0.386 -10.676 -9.601 1.00 97.12 92 VAL A C 1
ATOM 691 O O . VAL A 1 92 ? -0.905 -10.813 -10.706 1.00 97.12 92 VAL A O 1
ATOM 694 N N . ILE A 1 93 ? -1.082 -10.825 -8.479 1.00 97.06 93 ILE A N 1
ATOM 695 C CA . ILE A 1 93 ? -2.544 -10.859 -8.435 1.00 97.06 93 ILE A CA 1
ATOM 696 C C . ILE A 1 93 ? -3.025 -9.449 -8.109 1.00 97.06 93 ILE A C 1
ATOM 698 O O . ILE A 1 93 ? -2.718 -8.929 -7.039 1.00 97.06 93 ILE A O 1
ATOM 702 N N . ASN A 1 94 ? -3.809 -8.846 -9.004 1.00 96.88 94 ASN A N 1
ATOM 703 C CA . ASN A 1 94 ? -4.533 -7.611 -8.703 1.00 96.88 94 ASN A CA 1
ATOM 704 C C . ASN A 1 94 ? -5.766 -7.931 -7.839 1.00 96.88 94 ASN A C 1
ATOM 706 O O . ASN A 1 94 ? -6.804 -8.368 -8.348 1.00 96.88 94 ASN A O 1
ATOM 710 N N . VAL A 1 95 ? -5.641 -7.751 -6.526 1.00 95.88 95 VAL A N 1
ATOM 711 C CA . VAL A 1 95 ? -6.655 -8.142 -5.544 1.00 95.88 95 VAL A CA 1
ATOM 712 C C . VAL A 1 95 ? -7.750 -7.089 -5.435 1.00 95.88 95 VAL A C 1
ATOM 714 O O . VAL A 1 95 ? -7.488 -5.913 -5.223 1.00 95.88 95 VAL A O 1
ATOM 717 N N . THR A 1 96 ? -9.003 -7.540 -5.490 1.00 94.38 96 THR A N 1
ATOM 718 C CA . THR A 1 96 ? -10.187 -6.704 -5.222 1.00 94.38 96 THR A CA 1
ATOM 719 C C . THR A 1 96 ? -11.177 -7.366 -4.274 1.00 94.38 96 THR A C 1
ATOM 721 O O . THR A 1 96 ? -12.150 -6.738 -3.879 1.00 94.38 96 THR A O 1
ATOM 724 N N . THR A 1 97 ? -10.966 -8.639 -3.935 1.00 93.62 97 THR A N 1
ATOM 725 C CA . THR A 1 97 ? -11.789 -9.395 -2.989 1.00 93.62 97 THR A CA 1
ATOM 726 C C . THR A 1 97 ? -10.892 -10.311 -2.166 1.00 93.62 97 THR A C 1
ATOM 728 O O . THR A 1 97 ? -9.834 -10.741 -2.640 1.00 93.62 97 THR A O 1
ATOM 731 N N . THR A 1 98 ? -11.340 -10.679 -0.968 1.00 93.50 98 THR A N 1
ATOM 732 C CA . THR A 1 98 ? -10.634 -11.623 -0.088 1.00 93.50 98 THR A CA 1
ATOM 733 C C . THR A 1 98 ? -10.379 -12.974 -0.765 1.00 93.50 98 THR A C 1
ATOM 735 O O . THR A 1 98 ? -9.331 -13.586 -0.566 1.00 93.50 98 THR A O 1
ATOM 738 N N . SER A 1 99 ? -11.274 -13.409 -1.660 1.00 93.88 99 SER A N 1
ATOM 739 C CA . SER A 1 99 ? -11.123 -14.674 -2.390 1.00 93.88 99 SER A CA 1
ATOM 740 C C . SER A 1 99 ? -9.883 -14.715 -3.298 1.00 93.88 99 SER A C 1
ATOM 742 O O . SER A 1 99 ? -9.272 -15.774 -3.461 1.00 93.88 99 SER A O 1
ATOM 744 N N . HIS A 1 100 ? -9.454 -13.569 -3.843 1.00 94.69 100 HIS A N 1
ATOM 745 C CA . HIS A 1 100 ? -8.225 -13.488 -4.639 1.00 94.69 100 HIS A CA 1
ATOM 746 C C . HIS A 1 100 ? -6.988 -13.692 -3.765 1.00 94.69 100 HIS A C 1
ATOM 748 O O . HIS A 1 100 ? -6.049 -14.367 -4.184 1.00 94.69 100 HIS A O 1
ATOM 754 N N . VAL A 1 101 ? -7.009 -13.160 -2.539 1.00 94.56 101 VAL A N 1
ATOM 755 C CA . VAL A 1 101 ? -5.942 -13.380 -1.557 1.00 94.56 101 VAL A CA 1
ATOM 756 C C . VAL A 1 101 ? -5.886 -14.857 -1.188 1.00 94.56 101 VAL A C 1
ATOM 758 O O . VAL A 1 101 ? -4.843 -15.477 -1.369 1.00 94.56 101 VAL A O 1
ATOM 761 N N . GLN A 1 102 ? -7.019 -15.467 -0.813 1.00 93.75 102 GLN A N 1
ATOM 762 C CA . GLN A 1 102 ? -7.112 -16.904 -0.499 1.00 93.75 102 GLN A CA 1
ATOM 763 C C . GLN A 1 102 ? -6.602 -17.812 -1.632 1.00 93.75 102 GLN A C 1
ATOM 765 O O . GLN A 1 102 ? -6.017 -18.870 -1.378 1.00 93.75 102 GLN A O 1
ATOM 770 N N . ALA A 1 103 ? -6.820 -17.421 -2.891 1.00 92.75 103 ALA A N 1
ATOM 771 C CA . ALA A 1 103 ? -6.290 -18.132 -4.051 1.00 92.75 103 ALA A CA 1
ATOM 772 C C . ALA A 1 103 ? -4.754 -18.074 -4.121 1.00 92.75 103 ALA A C 1
ATOM 774 O O . ALA A 1 103 ? -4.121 -19.056 -4.512 1.00 92.75 103 ALA A O 1
ATOM 775 N N . GLY A 1 104 ? -4.171 -16.939 -3.730 1.00 92.06 104 GLY A N 1
ATOM 776 C CA . GLY A 1 104 ? -2.738 -16.675 -3.760 1.00 92.06 104 GLY A CA 1
ATOM 777 C C . GLY A 1 104 ? -1.946 -17.262 -2.587 1.00 92.06 104 GLY A C 1
ATOM 778 O O . GLY A 1 104 ? -0.836 -17.733 -2.813 1.00 92.06 104 GLY A O 1
ATOM 779 N N . VAL A 1 105 ? -2.495 -17.332 -1.364 1.00 92.00 105 VAL A N 1
ATOM 780 C CA . VAL A 1 105 ? -1.712 -17.686 -0.143 1.00 92.00 105 VAL A CA 1
ATOM 781 C C . VAL A 1 105 ? -1.022 -19.046 -0.169 1.00 92.00 105 VAL A C 1
ATOM 783 O O . VAL A 1 105 ? -0.116 -19.312 0.612 1.00 92.00 105 VAL A O 1
ATOM 786 N N . LYS A 1 106 ? -1.443 -19.918 -1.084 1.00 87.56 106 LYS A N 1
ATOM 787 C CA . LYS A 1 106 ? -0.913 -21.273 -1.261 1.00 87.56 106 LYS A CA 1
ATOM 788 C C . LYS A 1 106 ? 0.451 -21.301 -1.957 1.00 87.56 106 LYS A C 1
ATOM 790 O O . LYS A 1 106 ? 1.061 -22.365 -2.040 1.00 87.56 106 LYS A O 1
ATOM 795 N N . PHE A 1 107 ? 0.902 -20.171 -2.497 1.00 89.62 107 PHE A N 1
ATOM 796 C CA . PHE A 1 107 ? 2.171 -20.031 -3.206 1.00 89.62 107 PHE A CA 1
ATOM 797 C C . PHE A 1 107 ? 3.215 -19.322 -2.337 1.00 89.62 107 PHE A C 1
ATOM 799 O O . PHE A 1 107 ? 2.921 -18.808 -1.262 1.00 89.62 107 PHE A O 1
ATOM 806 N N . ARG A 1 108 ? 4.466 -19.273 -2.806 1.00 89.06 108 ARG A N 1
ATOM 807 C CA . ARG A 1 108 ? 5.481 -18.408 -2.198 1.00 89.06 108 ARG A CA 1
ATOM 808 C C . ARG A 1 108 ? 5.135 -16.955 -2.517 1.00 89.06 108 ARG A C 1
ATOM 810 O O . ARG A 1 108 ? 5.169 -16.572 -3.686 1.00 89.06 108 ARG A O 1
ATOM 817 N N . LEU A 1 109 ? 4.796 -16.180 -1.492 1.00 90.88 109 LEU A N 1
ATOM 818 C CA . LEU A 1 109 ? 4.253 -14.836 -1.655 1.00 90.88 109 LEU A CA 1
ATOM 819 C C . LEU A 1 109 ? 5.220 -13.713 -1.284 1.00 90.88 109 LEU A C 1
ATOM 821 O O . LEU A 1 109 ? 6.118 -13.873 -0.457 1.00 90.88 109 LEU A O 1
ATOM 825 N N . ASN A 1 110 ? 4.957 -12.553 -1.877 1.00 92.00 110 ASN A N 1
ATOM 826 C CA . ASN A 1 110 ? 5.225 -11.242 -1.297 1.00 92.00 110 ASN A CA 1
ATOM 827 C C . ASN A 1 110 ? 3.917 -10.433 -1.311 1.00 92.00 110 ASN A C 1
ATOM 829 O O . ASN A 1 110 ? 3.019 -10.713 -2.106 1.00 92.00 110 ASN A O 1
ATOM 833 N N . VAL A 1 111 ? 3.836 -9.404 -0.474 1.00 93.38 111 VAL A N 1
ATOM 834 C CA . VAL A 1 111 ? 2.669 -8.515 -0.388 1.00 93.38 111 VAL A CA 1
ATOM 835 C C . VAL A 1 111 ? 3.098 -7.120 -0.792 1.00 93.38 111 VAL A C 1
ATOM 837 O O . VAL A 1 111 ? 4.114 -6.624 -0.300 1.00 93.38 111 VAL A O 1
ATOM 840 N N . LYS A 1 112 ? 2.327 -6.476 -1.667 1.00 94.88 112 LYS A N 1
ATOM 841 C CA . LYS A 1 112 ? 2.547 -5.081 -2.050 1.00 94.88 112 LYS A CA 1
ATOM 842 C C . LYS A 1 112 ? 1.238 -4.309 -1.973 1.00 94.88 112 LYS A C 1
ATOM 844 O O . LYS A 1 112 ? 0.258 -4.685 -2.602 1.00 94.88 112 LYS A O 1
ATOM 849 N N . ASN A 1 113 ? 1.257 -3.176 -1.278 1.00 95.44 113 ASN A N 1
ATOM 850 C CA . ASN A 1 113 ? 0.273 -2.117 -1.490 1.00 95.44 113 ASN A CA 1
ATOM 851 C C . ASN A 1 113 ? 0.876 -1.064 -2.436 1.00 95.44 113 ASN A C 1
ATOM 853 O O . ASN A 1 113 ? 0.703 -1.143 -3.651 1.00 95.44 113 ASN A O 1
ATOM 857 N N . THR A 1 114 ? 1.669 -0.139 -1.890 1.00 95.31 114 THR A N 1
ATOM 858 C CA . THR A 1 114 ? 2.168 1.041 -2.617 1.00 95.31 114 THR A CA 1
ATOM 859 C C . THR A 1 114 ? 3.607 0.903 -3.111 1.00 95.31 114 THR A C 1
ATOM 861 O O . THR A 1 114 ? 4.071 1.701 -3.908 1.00 95.31 114 THR A O 1
ATOM 864 N N . GLY A 1 115 ? 4.345 -0.126 -2.695 1.00 92.44 115 GLY A N 1
ATOM 865 C CA . GLY A 1 115 ? 5.767 -0.238 -3.041 1.00 92.44 115 GLY A CA 1
ATOM 866 C C . GLY A 1 115 ? 6.704 0.553 -2.122 1.00 92.44 115 GLY A C 1
ATOM 867 O O . GLY A 1 115 ? 7.914 0.468 -2.310 1.00 92.44 115 GLY A O 1
ATOM 868 N N . HIS A 1 116 ? 6.170 1.267 -1.122 1.00 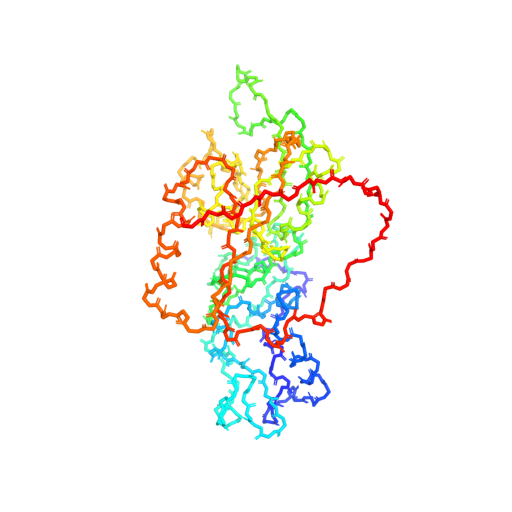89.88 116 HIS A N 1
ATOM 869 C CA . HIS A 1 116 ? 6.949 1.792 0.002 1.00 89.88 116 HIS A CA 1
ATOM 870 C C . HIS A 1 116 ? 7.478 0.639 0.864 1.00 89.88 116 HIS A C 1
ATOM 872 O O . HIS A 1 116 ? 6.742 -0.291 1.202 1.00 89.88 116 HIS A O 1
ATOM 878 N N . GLY A 1 117 ? 8.755 0.698 1.240 1.00 84.00 117 GLY A N 1
ATOM 879 C CA . GLY A 1 117 ? 9.418 -0.370 1.990 1.00 84.00 117 GLY A CA 1
ATOM 880 C C . GLY A 1 117 ? 9.639 -1.657 1.179 1.00 84.00 117 GLY A C 1
ATOM 881 O O . GLY A 1 117 ? 9.522 -1.700 -0.047 1.00 84.00 117 GLY A O 1
ATOM 882 N N . ARG A 1 118 ? 9.992 -2.743 1.871 1.00 80.56 118 ARG A N 1
ATOM 883 C CA . ARG A 1 118 ? 10.358 -4.008 1.223 1.00 80.56 118 ARG A CA 1
ATOM 884 C C . ARG A 1 118 ? 9.113 -4.828 0.875 1.00 80.56 118 ARG A C 1
ATOM 886 O O . ARG A 1 118 ? 8.592 -5.548 1.720 1.00 80.56 118 ARG A O 1
ATOM 893 N N . SER A 1 119 ? 8.663 -4.729 -0.374 1.00 86.44 119 SER A N 1
ATOM 894 C CA . SER A 1 119 ? 7.419 -5.353 -0.860 1.00 86.44 119 SER A CA 1
ATOM 895 C C . SER A 1 119 ? 7.578 -6.135 -2.171 1.00 86.44 119 SER A C 1
ATOM 897 O O . SER A 1 119 ? 6.593 -6.440 -2.837 1.00 86.44 119 SER A O 1
ATOM 899 N N . ALA A 1 120 ? 8.807 -6.521 -2.524 1.00 89.12 120 ALA A N 1
ATOM 900 C CA . ALA A 1 120 ? 9.100 -7.414 -3.644 1.00 89.12 120 ALA A CA 1
ATOM 901 C C . ALA A 1 120 ? 10.040 -8.545 -3.234 1.00 89.12 120 ALA A C 1
ATOM 903 O O . ALA A 1 120 ? 10.838 -8.418 -2.301 1.00 89.12 120 ALA A O 1
ATOM 904 N N . GLN A 1 121 ? 9.931 -9.657 -3.954 1.00 89.56 121 GLN A N 1
ATOM 905 C CA . GLN A 1 121 ? 10.776 -10.824 -3.777 1.00 89.56 121 GLN A CA 1
ATOM 906 C C . GLN A 1 121 ? 10.901 -11.548 -5.130 1.00 89.56 121 GLN A C 1
ATOM 908 O O . GLN A 1 121 ? 9.892 -11.704 -5.810 1.00 89.56 121 GLN A O 1
ATOM 913 N N . PRO A 1 122 ? 12.094 -12.012 -5.531 1.00 91.31 122 PRO A N 1
ATOM 914 C CA . PRO A 1 122 ? 12.240 -12.876 -6.701 1.00 91.31 122 PRO A CA 1
ATOM 915 C C . PRO A 1 122 ? 11.593 -14.246 -6.495 1.00 91.31 122 PRO A C 1
ATOM 917 O O . PRO A 1 122 ? 11.562 -14.772 -5.373 1.00 91.31 122 PRO A O 1
ATOM 920 N N . ASP A 1 123 ? 11.130 -14.849 -7.591 1.00 90.38 123 ASP A N 1
ATOM 921 C CA . ASP A 1 123 ? 10.462 -16.158 -7.626 1.00 90.38 123 ASP A CA 1
ATOM 922 C C . ASP A 1 123 ? 9.261 -16.258 -6.664 1.00 90.38 123 ASP A C 1
ATOM 924 O O . ASP A 1 123 ? 9.068 -17.266 -5.968 1.00 90.38 123 ASP A O 1
ATOM 928 N N . SER A 1 124 ? 8.471 -15.186 -6.574 1.00 93.94 124 SER A N 1
ATOM 929 C CA . SER A 1 124 ? 7.219 -15.144 -5.815 1.00 93.94 124 SER A CA 1
ATOM 930 C C . SER A 1 124 ? 6.022 -14.759 -6.683 1.00 93.94 124 SER A C 1
ATOM 932 O O . SER A 1 124 ? 6.144 -14.258 -7.806 1.00 93.94 124 SER A O 1
ATOM 934 N N . LEU A 1 125 ? 4.842 -15.010 -6.125 1.00 95.44 125 LEU A N 1
ATOM 935 C CA . LEU A 1 125 ? 3.575 -14.444 -6.556 1.00 95.44 125 LEU A CA 1
ATOM 936 C C . LEU A 1 125 ? 3.261 -13.250 -5.646 1.00 95.44 125 LEU A C 1
ATOM 938 O O . LEU A 1 125 ? 3.200 -13.399 -4.432 1.00 95.44 125 LEU A O 1
ATOM 942 N N . SER A 1 126 ? 3.085 -12.064 -6.215 1.00 96.06 126 SER A N 1
ATOM 943 C CA . SER A 1 126 ? 2.785 -10.852 -5.453 1.00 96.06 126 SER A CA 1
ATOM 944 C C . SER A 1 126 ? 1.286 -10.688 -5.254 1.00 96.06 126 SER A C 1
ATOM 946 O O . SER A 1 126 ? 0.524 -10.730 -6.220 1.00 96.06 126 SER A O 1
ATOM 948 N N . ILE A 1 127 ? 0.857 -10.465 -4.019 1.00 96.25 127 ILE A N 1
ATOM 949 C CA . ILE A 1 127 ? -0.505 -10.050 -3.683 1.00 96.25 127 ILE A CA 1
ATOM 950 C C . ILE A 1 127 ? -0.528 -8.524 -3.700 1.00 96.25 127 ILE A C 1
ATOM 952 O O . ILE A 1 127 ? 0.001 -7.882 -2.792 1.00 96.25 127 ILE A O 1
ATOM 956 N N . TRP A 1 128 ? -1.101 -7.940 -4.756 1.00 97.38 128 TRP A N 1
ATOM 957 C CA . TRP A 1 128 ? -1.210 -6.489 -4.879 1.00 97.38 128 TRP A CA 1
ATOM 958 C C . TRP A 1 128 ? -2.541 -6.010 -4.308 1.00 97.38 128 TRP A C 1
ATOM 960 O O . TRP A 1 128 ? -3.587 -6.148 -4.945 1.00 97.38 128 TRP A O 1
ATOM 970 N N . THR A 1 129 ? -2.496 -5.476 -3.087 1.00 97.06 129 THR A N 1
ATOM 971 C CA . THR A 1 129 ? -3.673 -5.084 -2.295 1.00 97.06 129 THR A CA 1
ATOM 972 C C . THR A 1 129 ? -4.179 -3.679 -2.602 1.00 97.06 129 THR A C 1
ATOM 974 O O . THR A 1 129 ? -5.205 -3.285 -2.058 1.00 97.06 129 THR A O 1
ATOM 977 N N . HIS A 1 130 ? -3.502 -2.925 -3.474 1.00 97.19 130 HIS A N 1
ATOM 978 C CA . HIS A 1 130 ? -3.765 -1.505 -3.731 1.00 97.19 130 HIS A CA 1
ATOM 979 C C . HIS A 1 130 ? -5.232 -1.178 -4.030 1.00 97.19 130 HIS A C 1
ATOM 981 O O . HIS A 1 130 ? -5.715 -0.126 -3.629 1.00 97.19 130 HIS A O 1
ATOM 987 N N . CYS A 1 131 ? -5.974 -2.080 -4.676 1.00 96.62 131 CYS A N 1
ATOM 988 C CA . CYS A 1 131 ? -7.383 -1.856 -5.002 1.00 96.62 131 CYS A CA 1
ATOM 989 C C . CYS A 1 131 ? -8.368 -2.143 -3.847 1.00 96.62 131 CYS A C 1
ATOM 991 O O . CYS A 1 131 ? -9.565 -1.903 -4.007 1.00 96.62 131 CYS A O 1
ATOM 993 N N . LEU A 1 132 ? -7.910 -2.616 -2.682 1.00 97.31 132 LEU A N 1
ATOM 994 C CA . LEU A 1 132 ? -8.729 -2.769 -1.473 1.00 97.31 132 LEU A CA 1
ATOM 995 C C . LEU A 1 132 ? -8.886 -1.414 -0.763 1.00 97.31 132 LEU A C 1
ATOM 997 O O . LEU A 1 132 ? -8.209 -1.131 0.222 1.00 97.31 132 LEU A O 1
ATOM 1001 N N . LYS A 1 133 ? -9.765 -0.564 -1.302 1.00 97.50 133 LYS A N 1
ATOM 1002 C CA . LYS A 1 133 ? -9.949 0.847 -0.906 1.00 97.50 133 LYS A CA 1
ATOM 1003 C C . LYS A 1 133 ? -11.154 1.109 0.014 1.00 97.50 133 LYS A C 1
ATOM 1005 O O . LYS A 1 133 ? -11.630 2.236 0.083 1.00 97.50 133 LYS A O 1
ATOM 1010 N N . SER A 1 134 ? -11.702 0.088 0.676 1.00 97.94 134 SER A N 1
ATOM 1011 C CA . SER A 1 134 ? -12.841 0.271 1.589 1.00 97.94 134 SER A CA 1
ATOM 1012 C C . SER A 1 134 ? -12.464 1.161 2.775 1.00 97.94 134 SER A C 1
ATOM 1014 O O . SER A 1 134 ? -11.381 1.007 3.337 1.00 97.94 134 SER A O 1
ATOM 1016 N N . MET A 1 135 ? -13.358 2.071 3.161 1.00 98.44 135 MET A N 1
ATOM 1017 C CA . MET A 1 135 ? -13.189 2.963 4.308 1.00 98.44 135 MET A CA 1
ATOM 1018 C C . MET A 1 135 ? -14.537 3.119 5.003 1.00 98.44 135 MET A C 1
ATOM 1020 O O . MET A 1 135 ? -15.511 3.516 4.366 1.00 98.44 135 MET A O 1
ATOM 1024 N N . GLU A 1 136 ? -14.605 2.786 6.288 1.00 98.38 136 GLU A N 1
ATOM 1025 C CA . GLU A 1 136 ? -15.840 2.873 7.071 1.00 98.38 136 GLU A CA 1
ATOM 1026 C C . GLU A 1 136 ? -15.568 3.544 8.414 1.00 98.38 136 GLU A C 1
ATOM 1028 O O . GLU A 1 136 ? -14.699 3.104 9.162 1.00 98.38 136 GLU A O 1
ATOM 1033 N N . PHE A 1 137 ? -16.322 4.598 8.734 1.00 98.50 137 PHE A N 1
ATOM 1034 C CA . PHE A 1 137 ? -16.288 5.245 10.043 1.00 98.50 137 PHE A CA 1
ATOM 1035 C C . PHE A 1 137 ? -17.406 4.727 10.943 1.00 98.50 137 PHE A C 1
ATOM 1037 O O . PHE A 1 137 ? -18.578 4.710 10.565 1.00 98.50 137 PHE A O 1
ATOM 1044 N N . SER A 1 138 ? -17.057 4.414 12.188 1.00 98.25 138 SER A N 1
ATOM 1045 C CA . SER A 1 138 ? -18.019 4.090 13.232 1.00 98.25 138 SER A CA 1
ATOM 1046 C C . SER A 1 138 ? -17.754 4.919 14.479 1.00 98.25 138 SER A C 1
ATOM 1048 O O . SER A 1 138 ? -16.686 4.859 15.086 1.00 98.25 138 SER A O 1
ATOM 1050 N N . ARG A 1 139 ? -18.764 5.689 14.899 1.00 97.69 139 ARG A N 1
ATOM 1051 C CA . ARG A 1 139 ? -18.701 6.503 16.123 1.00 97.69 139 ARG A CA 1
ATOM 1052 C C . ARG A 1 139 ? -18.715 5.651 17.395 1.00 97.69 139 ARG A C 1
ATOM 1054 O O . ARG A 1 139 ? -18.106 6.036 18.387 1.00 97.69 139 ARG A O 1
ATOM 1061 N N . ASN A 1 140 ? -19.425 4.524 17.356 1.00 96.75 140 ASN A N 1
ATOM 1062 C CA . ASN A 1 140 ? -19.619 3.612 18.484 1.00 96.75 140 ASN A CA 1
ATOM 1063 C C . ASN A 1 140 ? -19.075 2.225 18.125 1.00 96.75 140 ASN A C 1
ATOM 1065 O O . ASN A 1 140 ? -19.778 1.221 18.257 1.00 96.75 140 ASN A O 1
ATOM 1069 N N . TRP A 1 141 ? -17.843 2.185 17.621 1.00 97.69 141 TRP A N 1
ATOM 1070 C CA . TRP A 1 141 ? -17.185 0.949 17.232 1.00 97.69 141 TRP A CA 1
ATOM 1071 C C . TRP A 1 141 ? -16.919 0.079 18.450 1.00 97.69 141 TRP A C 1
ATOM 1073 O O . TRP A 1 141 ? -16.546 0.579 19.519 1.00 97.69 141 TRP A O 1
ATOM 1083 N N . GLN A 1 142 ? -17.114 -1.221 18.273 1.00 96.50 142 GLN A N 1
ATOM 1084 C CA . GLN A 1 142 ? -16.865 -2.218 19.293 1.00 96.50 142 GLN A CA 1
ATOM 1085 C C . GLN A 1 142 ? -16.288 -3.482 18.626 1.00 96.50 142 GLN A C 1
ATOM 1087 O O . GLN A 1 142 ? -16.776 -3.856 17.558 1.00 96.50 142 GLN A O 1
ATOM 1092 N N . PRO A 1 143 ? -15.305 -4.145 19.252 1.00 95.44 143 PRO A N 1
ATOM 1093 C CA . PRO A 1 143 ? -14.585 -5.272 18.660 1.00 95.44 143 PRO A CA 1
ATOM 1094 C C . PRO A 1 143 ? -15.467 -6.505 18.486 1.00 95.44 143 PRO A C 1
ATOM 1096 O O . PRO A 1 143 ? -16.372 -6.761 19.295 1.00 95.44 143 PRO A O 1
ATOM 1099 N N . GLU A 1 144 ? -15.187 -7.288 17.447 1.00 95.50 144 GLU A N 1
ATOM 1100 C CA . GLU A 1 144 ? -15.837 -8.573 17.225 1.00 95.50 144 GLU A CA 1
ATOM 1101 C C . GLU A 1 144 ? -15.407 -9.592 18.294 1.00 95.50 144 GLU A C 1
ATOM 1103 O O . GLU A 1 144 ? -14.259 -9.617 18.737 1.00 95.50 144 GLU A O 1
ATOM 1108 N N . GLY A 1 145 ? -16.332 -10.446 18.736 1.00 94.50 145 GLY A N 1
ATOM 1109 C CA . GLY A 1 145 ? -16.038 -11.488 19.727 1.00 94.50 145 GLY A CA 1
ATOM 1110 C C . GLY A 1 145 ? -15.911 -10.992 21.172 1.00 94.50 145 GLY A C 1
ATOM 1111 O O . GLY A 1 145 ? -15.601 -11.791 22.056 1.00 94.50 145 GLY A O 1
ATOM 1112 N N . ARG A 1 146 ? -16.178 -9.706 21.444 1.00 94.25 146 ARG A N 1
ATOM 1113 C CA . ARG A 1 146 ? -16.242 -9.193 22.821 1.00 94.25 146 ARG A CA 1
ATOM 1114 C C . ARG A 1 146 ? -17.372 -9.861 23.631 1.00 94.25 146 ARG A C 1
ATOM 1116 O O . ARG A 1 146 ? -18.419 -10.173 23.059 1.00 94.25 146 ARG A O 1
ATOM 1123 N N . PRO A 1 147 ? -17.213 -10.037 24.953 1.00 93.94 147 PRO A N 1
ATOM 1124 C CA . PRO A 1 147 ? -18.284 -10.505 25.833 1.00 93.94 147 PRO A CA 1
ATOM 1125 C C . PRO A 1 147 ? -19.489 -9.550 25.891 1.00 93.94 147 PRO A C 1
ATOM 1127 O O . PRO A 1 147 ? -19.319 -8.335 25.850 1.00 93.94 147 PRO A O 1
ATOM 1130 N N . ASP A 1 148 ? -20.700 -10.080 26.107 1.00 91.56 148 ASP A N 1
ATOM 1131 C CA . ASP A 1 148 ? -21.950 -9.291 26.166 1.00 91.56 148 ASP A CA 1
ATOM 1132 C C . ASP A 1 148 ? -21.971 -8.201 27.255 1.00 91.56 148 ASP A C 1
ATOM 1134 O O . ASP A 1 148 ? -22.734 -7.238 27.172 1.00 91.56 148 ASP A O 1
ATOM 1138 N N . ASN A 1 149 ? -21.166 -8.358 28.309 1.00 92.62 149 ASN A N 1
ATOM 1139 C CA . ASN A 1 149 ? -21.057 -7.381 29.391 1.00 92.62 149 ASN A CA 1
ATOM 1140 C C . ASN A 1 149 ? -20.053 -6.255 29.097 1.00 92.62 149 ASN A C 1
ATOM 1142 O O . ASN A 1 149 ? -19.977 -5.309 29.884 1.00 92.62 149 ASN A O 1
ATOM 1146 N N . ASP A 1 150 ? -19.297 -6.342 28.001 1.00 91.00 150 ASP A N 1
ATOM 1147 C CA . ASP A 1 150 ? -18.411 -5.281 27.546 1.00 91.00 150 ASP A CA 1
ATOM 1148 C C . ASP A 1 150 ? -19.144 -4.356 26.571 1.00 91.00 150 ASP A C 1
ATOM 1150 O O . ASP A 1 150 ? -19.360 -4.657 25.395 1.00 91.00 150 ASP A O 1
ATOM 1154 N N . THR A 1 151 ? -19.553 -3.203 27.092 1.00 90.06 151 THR A N 1
ATOM 1155 C CA . THR A 1 151 ? -20.254 -2.167 26.330 1.00 90.06 151 THR A CA 1
ATOM 1156 C C . THR A 1 151 ? -19.334 -1.009 25.946 1.00 90.06 151 THR A C 1
ATOM 1158 O O . THR A 1 151 ? -19.829 0.049 25.551 1.00 90.06 151 THR A O 1
ATOM 1161 N N . ALA A 1 152 ? -18.016 -1.141 26.133 1.00 91.50 152 ALA A N 1
ATOM 1162 C CA . ALA A 1 152 ? -17.082 -0.071 25.825 1.00 91.50 152 ALA A CA 1
ATOM 1163 C C . ALA A 1 152 ? -17.027 0.155 24.309 1.00 91.50 152 ALA A C 1
ATOM 1165 O O . ALA A 1 152 ? -16.688 -0.739 23.539 1.00 91.50 152 ALA A O 1
ATOM 1166 N N . SER A 1 153 ? -17.327 1.379 23.878 1.00 94.94 153 SER A N 1
ATOM 1167 C CA . SER A 1 153 ? -17.236 1.784 22.476 1.00 94.94 153 SER A CA 1
ATOM 1168 C C . SER A 1 153 ? -16.306 2.972 22.300 1.00 94.94 153 SER A C 1
ATOM 1170 O O . SER A 1 153 ? -16.171 3.809 23.194 1.00 94.94 153 SER A O 1
ATOM 1172 N N . ARG A 1 154 ? -15.710 3.085 21.117 1.00 95.69 154 ARG A N 1
ATOM 1173 C CA . ARG A 1 154 ? -14.867 4.221 20.725 1.00 95.69 154 ARG A CA 1
ATOM 1174 C C . ARG A 1 154 ? -15.123 4.588 19.269 1.00 95.69 154 ARG A C 1
ATOM 1176 O O . ARG A 1 154 ? -15.694 3.793 18.531 1.00 95.69 154 ARG A O 1
ATOM 1183 N N . ALA A 1 155 ? -14.700 5.777 18.858 1.00 98.00 155 ALA A N 1
ATOM 1184 C CA . ALA A 1 155 ? -14.677 6.104 17.442 1.00 98.00 155 ALA A CA 1
ATOM 1185 C C . ALA A 1 155 ? -13.546 5.320 16.764 1.00 98.00 155 ALA A C 1
ATOM 1187 O O . ALA A 1 155 ? -12.427 5.257 17.285 1.00 98.00 155 ALA A O 1
ATOM 1188 N N . ALA A 1 156 ? -13.838 4.715 15.621 1.00 98.31 156 ALA A N 1
ATOM 1189 C CA . ALA A 1 156 ? -12.868 3.967 14.838 1.00 98.31 156 ALA A CA 1
ATOM 1190 C C . ALA A 1 156 ? -13.137 4.120 13.344 1.00 98.31 156 ALA A C 1
ATOM 1192 O O . ALA A 1 156 ? -14.255 4.436 12.928 1.00 98.31 156 ALA A O 1
ATOM 1193 N N . MET A 1 157 ? -12.102 3.862 12.552 1.00 98.31 157 MET A N 1
ATOM 1194 C CA . MET A 1 157 ? -12.220 3.693 11.111 1.00 98.31 157 MET A CA 1
ATOM 1195 C C . MET A 1 157 ? -11.615 2.368 10.678 1.00 98.31 157 MET A C 1
ATOM 1197 O O . MET A 1 157 ? -10.512 2.025 11.101 1.00 98.31 157 MET A O 1
ATOM 1201 N N . THR A 1 158 ? -12.329 1.648 9.821 1.00 98.38 158 THR A N 1
ATOM 1202 C CA . THR A 1 158 ? -11.865 0.410 9.197 1.00 98.38 158 THR A CA 1
ATOM 1203 C C . THR A 1 158 ? -11.394 0.709 7.785 1.00 98.38 158 THR A C 1
ATOM 1205 O O . THR A 1 158 ? -12.152 1.225 6.964 1.00 98.38 158 THR A O 1
ATOM 1208 N N . PHE A 1 159 ? -10.135 0.384 7.508 1.00 98.25 159 PHE A N 1
ATOM 1209 C CA . PHE A 1 159 ? -9.468 0.644 6.239 1.00 98.25 159 PHE A CA 1
ATOM 1210 C C . PHE A 1 159 ? -9.129 -0.664 5.534 1.00 98.25 159 PHE A C 1
ATOM 1212 O O . PHE A 1 159 ? -8.568 -1.575 6.139 1.00 98.25 159 PHE A O 1
ATOM 1219 N N . GLY A 1 160 ? -9.424 -0.751 4.240 1.00 98.19 160 GLY A N 1
ATOM 1220 C CA . GLY A 1 160 ? -8.919 -1.818 3.386 1.00 98.19 160 GLY A CA 1
ATOM 1221 C C . GLY A 1 160 ? -7.400 -1.722 3.216 1.00 98.19 160 GLY A C 1
ATOM 1222 O O . GLY A 1 160 ? -6.813 -0.640 3.267 1.00 98.19 160 GLY A O 1
ATOM 1223 N N . ALA A 1 161 ? -6.745 -2.859 2.980 1.00 97.19 161 ALA A N 1
ATOM 1224 C CA . ALA A 1 161 ? -5.285 -2.960 2.919 1.00 97.19 161 ALA A CA 1
ATOM 1225 C C . ALA A 1 161 ? -4.616 -2.129 1.809 1.00 97.19 161 ALA A C 1
ATOM 1227 O O . ALA A 1 161 ? -3.395 -1.954 1.831 1.00 97.19 161 ALA A O 1
ATOM 1228 N N . GLY A 1 162 ? -5.395 -1.631 0.846 1.00 97.44 162 GLY A N 1
ATOM 1229 C CA . GLY A 1 162 ? -4.946 -0.776 -0.247 1.00 97.44 162 GLY A CA 1
ATOM 1230 C C . GLY A 1 162 ? -4.969 0.719 0.065 1.00 97.44 162 GLY A C 1
ATOM 1231 O O . GLY A 1 162 ? -4.391 1.494 -0.697 1.00 97.44 162 GLY A O 1
ATOM 1232 N N . VAL A 1 163 ? -5.616 1.150 1.150 1.00 98.31 163 VAL A N 1
ATOM 1233 C CA . VAL A 1 163 ? -5.773 2.574 1.492 1.00 98.31 163 VAL A CA 1
ATOM 1234 C C . VAL A 1 163 ? -4.416 3.230 1.777 1.00 98.31 163 VAL A C 1
ATOM 1236 O O . VAL A 1 163 ? -3.558 2.660 2.457 1.00 98.31 163 VAL A O 1
ATOM 1239 N N . GLN A 1 164 ? -4.222 4.426 1.227 1.00 97.88 164 GLN A N 1
ATOM 1240 C CA . GLN A 1 164 ? -3.067 5.296 1.444 1.00 97.88 164 GLN A CA 1
ATOM 1241 C C . GLN A 1 164 ? -3.373 6.367 2.493 1.00 97.88 164 GLN A C 1
ATOM 1243 O O . GLN A 1 164 ? -4.534 6.719 2.704 1.00 97.88 164 GLN A O 1
ATOM 1248 N N . ASP A 1 165 ? -2.330 6.927 3.103 1.00 96.62 165 ASP A N 1
ATOM 1249 C CA . ASP A 1 165 ? -2.441 7.951 4.149 1.00 96.62 165 ASP A CA 1
ATOM 1250 C C . ASP A 1 165 ? -3.331 9.129 3.728 1.00 96.62 165 ASP A C 1
ATOM 1252 O O . ASP A 1 165 ? -4.237 9.509 4.468 1.00 96.62 165 ASP A O 1
ATOM 1256 N N . ARG A 1 166 ? -3.152 9.666 2.512 1.00 97.31 166 ARG A N 1
ATOM 1257 C CA . ARG A 1 166 ? -3.992 10.769 2.017 1.00 97.31 166 ARG A CA 1
ATOM 1258 C C . ARG A 1 166 ? -5.478 10.418 1.998 1.00 97.31 166 ARG A C 1
ATOM 1260 O O . ARG A 1 166 ? -6.284 11.201 2.487 1.00 97.31 166 ARG A O 1
ATOM 1267 N N . GLU A 1 167 ? -5.817 9.258 1.441 1.00 98.38 167 GLU A N 1
ATOM 1268 C CA . GLU A 1 167 ? -7.204 8.792 1.322 1.00 98.38 167 GLU A CA 1
ATOM 1269 C C . GLU A 1 167 ? -7.829 8.626 2.715 1.00 98.38 167 GLU A C 1
ATOM 1271 O O . GLU A 1 167 ? -8.951 9.064 2.955 1.00 98.38 167 GLU A O 1
ATOM 1276 N N . ALA A 1 168 ? -7.073 8.058 3.659 1.00 98.12 168 ALA A N 1
ATOM 1277 C CA . ALA A 1 168 ? -7.526 7.874 5.030 1.00 98.12 168 ALA A CA 1
ATOM 1278 C C . ALA A 1 168 ? -7.730 9.197 5.779 1.00 98.12 168 ALA A C 1
ATOM 1280 O O . ALA A 1 168 ? -8.709 9.341 6.511 1.00 98.12 168 ALA A O 1
ATOM 1281 N N . PHE A 1 169 ? -6.825 10.165 5.608 1.00 97.50 169 PHE A N 1
ATOM 1282 C CA . PHE A 1 169 ? -6.939 11.474 6.253 1.00 97.50 169 PHE A CA 1
ATOM 1283 C C . PHE A 1 169 ? -8.109 12.283 5.697 1.00 97.50 169 PHE A C 1
ATOM 1285 O O . PHE A 1 169 ? -8.854 12.871 6.479 1.00 97.50 169 PHE A O 1
ATOM 1292 N N . GLU A 1 170 ? -8.295 12.286 4.373 1.00 97.81 170 GLU A N 1
ATOM 1293 C CA . GLU A 1 170 ? -9.442 12.929 3.724 1.00 97.81 170 GLU A CA 1
ATOM 1294 C C . GLU A 1 170 ? -10.758 12.304 4.225 1.00 97.81 170 GLU A C 1
ATOM 1296 O O . GLU A 1 170 ? -11.632 13.031 4.694 1.00 97.81 170 GLU A O 1
ATOM 1301 N N . ALA A 1 171 ? -10.857 10.969 4.266 1.00 98.12 171 ALA A N 1
ATOM 1302 C CA . ALA A 1 171 ? -12.044 10.268 4.764 1.00 98.12 171 ALA A CA 1
ATOM 1303 C C . ALA A 1 171 ? -12.315 10.501 6.265 1.00 98.12 171 ALA A C 1
ATOM 1305 O O . ALA A 1 171 ? -13.463 10.630 6.683 1.00 98.12 171 ALA A O 1
ATOM 1306 N N . ALA A 1 172 ? -11.278 10.570 7.106 1.00 97.88 172 ALA A N 1
ATOM 1307 C CA . ALA A 1 172 ? -11.448 10.856 8.533 1.00 97.88 172 ALA A CA 1
ATOM 1308 C C . ALA A 1 172 ? -11.940 12.291 8.778 1.00 97.88 172 ALA A C 1
ATOM 1310 O O . ALA A 1 172 ? -12.792 12.524 9.646 1.00 97.88 172 ALA A O 1
ATOM 1311 N N . ALA A 1 173 ? -11.437 13.245 7.989 1.00 96.56 173 ALA A N 1
ATOM 1312 C CA . ALA A 1 173 ? -11.798 14.652 8.094 1.00 96.56 173 ALA A CA 1
ATOM 1313 C C . ALA A 1 173 ? -13.282 14.903 7.777 1.00 96.56 173 ALA A C 1
ATOM 1315 O O . ALA A 1 173 ? -13.893 15.755 8.420 1.00 96.56 173 ALA A O 1
ATOM 1316 N N . GLU A 1 174 ? -13.892 14.120 6.877 1.00 97.69 174 GLU A N 1
ATOM 1317 C CA . GLU A 1 174 ? -15.341 14.166 6.594 1.00 97.69 174 GLU A CA 1
ATOM 1318 C C . GLU A 1 174 ? -16.213 13.882 7.829 1.00 97.69 174 GLU A C 1
ATOM 1320 O O . GLU A 1 174 ? -17.398 14.224 7.864 1.00 97.69 174 GLU A O 1
ATOM 1325 N N . HIS A 1 175 ? -15.630 13.277 8.865 1.00 97.62 175 HIS A N 1
ATOM 1326 C CA . HIS A 1 175 ? -16.301 12.936 10.111 1.00 97.62 175 HIS A CA 1
ATOM 1327 C C . HIS A 1 175 ? -15.861 13.791 11.305 1.00 97.62 175 HIS A C 1
ATOM 1329 O O . HIS A 1 175 ? -16.204 13.446 12.437 1.00 97.62 175 HIS A O 1
ATOM 1335 N N . ASP A 1 176 ? -15.115 14.881 11.094 1.00 96.94 176 ASP A N 1
ATOM 1336 C CA . ASP A 1 176 ? -14.470 15.680 12.150 1.00 96.94 176 ASP A CA 1
ATOM 1337 C C . ASP A 1 176 ? -13.507 14.852 13.024 1.00 96.94 176 ASP A C 1
ATOM 1339 O O . ASP A 1 176 ? -13.352 15.103 14.227 1.00 96.94 176 ASP A O 1
ATOM 1343 N N . HIS A 1 177 ? -12.867 13.836 12.436 1.00 97.38 177 HIS A N 1
ATOM 1344 C CA . HIS A 1 177 ? -11.894 12.982 13.114 1.00 97.38 177 HIS A CA 1
ATOM 1345 C C . HIS A 1 177 ? -10.536 12.971 12.404 1.00 97.38 177 HIS A C 1
ATOM 1347 O O . HIS A 1 177 ? -10.383 13.375 11.256 1.00 97.38 177 HIS A O 1
ATOM 1353 N N . VAL A 1 178 ? -9.530 12.496 13.129 1.00 95.94 178 VAL A N 1
ATOM 1354 C CA . VAL A 1 178 ? -8.190 12.187 12.640 1.00 95.94 178 VAL A CA 1
ATOM 1355 C C . VAL A 1 178 ? -7.851 10.743 12.989 1.00 95.94 178 VAL A C 1
ATOM 1357 O O . VAL A 1 178 ? -8.279 10.218 14.022 1.00 95.94 178 VAL A O 1
ATOM 1360 N N . VAL A 1 179 ? -7.048 10.115 12.139 1.00 95.50 179 VAL A N 1
ATOM 1361 C CA . VAL A 1 179 ? -6.462 8.789 12.361 1.00 95.50 179 VAL A CA 1
ATOM 1362 C C . VAL A 1 179 ? -4.942 8.904 12.298 1.00 95.50 179 VAL A C 1
ATOM 1364 O O . VAL A 1 179 ? -4.408 9.807 11.654 1.00 95.50 179 VAL A O 1
ATOM 1367 N N . GLY A 1 180 ? -4.232 8.025 13.003 1.00 92.00 180 GLY A N 1
ATOM 1368 C CA . GLY A 1 180 ? -2.772 7.985 12.926 1.00 92.00 180 GLY A CA 1
ATOM 1369 C C . GLY A 1 180 ? -2.311 7.411 11.586 1.00 92.00 180 GLY A C 1
ATOM 1370 O O . GLY A 1 180 ? -2.830 6.383 11.170 1.00 92.00 180 GLY A O 1
ATOM 1371 N N . GLY A 1 181 ? -1.319 8.040 10.958 1.00 91.81 181 GLY A N 1
ATOM 1372 C CA . GLY A 1 181 ? -0.684 7.576 9.723 1.00 91.81 181 GLY A CA 1
ATOM 1373 C C . GLY A 1 181 ? 0.719 8.164 9.564 1.00 91.81 181 GLY A C 1
ATOM 1374 O O . GLY A 1 181 ? 1.243 8.797 10.490 1.00 91.81 181 GLY A O 1
ATOM 1375 N N . GLY A 1 182 ? 1.334 7.944 8.405 1.00 89.31 182 GLY A N 1
ATOM 1376 C CA . GLY A 1 182 ? 2.642 8.486 8.058 1.00 89.31 182 GLY A CA 1
ATOM 1377 C C . GLY A 1 182 ? 2.612 9.970 7.672 1.00 89.31 182 GLY A C 1
ATOM 1378 O O . GLY A 1 182 ? 1.592 10.654 7.731 1.00 89.31 182 GLY A O 1
ATOM 1379 N N . THR A 1 183 ? 3.781 10.494 7.295 1.00 88.69 183 THR A N 1
ATOM 1380 C CA . THR A 1 183 ? 3.949 11.886 6.837 1.00 88.69 183 THR A CA 1
ATOM 1381 C C . THR A 1 183 ? 3.945 12.030 5.315 1.00 88.69 183 THR A C 1
ATOM 1383 O O . THR A 1 183 ? 3.928 13.153 4.815 1.00 88.69 183 THR A O 1
ATOM 1386 N N . ASP A 1 184 ? 3.971 10.918 4.579 1.00 90.56 184 ASP A N 1
ATOM 1387 C CA . ASP A 1 184 ? 3.922 10.893 3.119 1.00 90.56 184 ASP A CA 1
ATOM 1388 C C . ASP A 1 184 ? 2.543 10.419 2.659 1.00 90.56 184 ASP A C 1
ATOM 1390 O O . ASP A 1 184 ? 2.109 9.315 2.971 1.00 90.56 184 ASP A O 1
ATOM 1394 N N . SER A 1 185 ? 1.875 11.253 1.864 1.00 94.56 185 SER A N 1
ATOM 1395 C CA . SER A 1 185 ? 0.526 11.016 1.339 1.00 94.56 185 SER A CA 1
ATOM 1396 C C . SER A 1 185 ? 0.318 9.682 0.606 1.00 94.56 185 SER A C 1
ATOM 1398 O O . SER A 1 185 ? -0.821 9.230 0.493 1.00 94.56 185 SER A O 1
ATOM 1400 N N . THR A 1 186 ? 1.386 9.077 0.082 1.00 95.69 186 THR A N 1
ATOM 1401 C CA . THR A 1 186 ? 1.352 7.870 -0.761 1.00 95.69 186 THR A CA 1
ATOM 1402 C C . THR A 1 186 ? 1.720 6.592 -0.010 1.00 95.69 186 THR A C 1
ATOM 1404 O O . THR A 1 186 ? 1.714 5.501 -0.584 1.00 95.69 186 THR A O 1
ATOM 1407 N N . VAL A 1 187 ? 2.059 6.685 1.277 1.00 95.00 187 VAL A N 1
ATOM 1408 C CA . VAL A 1 187 ? 2.332 5.505 2.099 1.00 95.00 187 VAL A CA 1
ATOM 1409 C C . VAL A 1 187 ? 1.041 4.711 2.292 1.00 95.00 187 VAL A C 1
ATOM 1411 O O . VAL A 1 187 ? -0.032 5.268 2.511 1.00 95.00 187 VAL A O 1
ATOM 1414 N N . GLY A 1 188 ? 1.137 3.383 2.180 1.00 95.62 188 GLY A N 1
ATOM 1415 C CA . GLY A 1 188 ? 0.017 2.484 2.438 1.00 95.62 188 GLY A CA 1
ATOM 1416 C C . GLY A 1 188 ? -0.240 2.372 3.938 1.00 95.62 188 GLY A C 1
ATOM 1417 O O . GLY A 1 188 ? 0.563 1.759 4.645 1.00 95.62 188 GLY A O 1
ATOM 1418 N N . LEU A 1 189 ? -1.366 2.912 4.403 1.00 95.25 189 LEU A N 1
ATOM 1419 C CA . LEU A 1 189 ? -1.673 3.082 5.824 1.00 95.25 189 LEU A CA 1
ATOM 1420 C C . LEU A 1 189 ? -1.609 1.753 6.592 1.00 95.25 189 LEU A C 1
ATOM 1422 O O . LEU A 1 189 ? -0.934 1.642 7.613 1.00 95.25 189 LEU A O 1
ATOM 1426 N N . VAL A 1 190 ? -2.267 0.711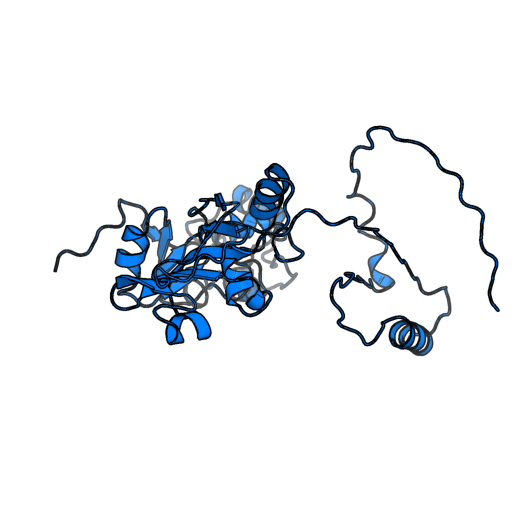 6.074 1.00 94.25 190 VAL A N 1
ATOM 1427 C CA . VAL A 1 190 ? -2.345 -0.603 6.739 1.00 94.25 190 VAL A CA 1
ATOM 1428 C C . VAL A 1 190 ? -0.964 -1.250 6.900 1.00 94.25 190 VAL A C 1
ATOM 1430 O O . VAL A 1 190 ? -0.658 -1.817 7.951 1.00 94.25 190 VAL A O 1
ATOM 1433 N N . GLY A 1 191 ? -0.098 -1.131 5.889 1.00 91.00 191 GLY A N 1
ATOM 1434 C CA . GLY A 1 191 ? 1.277 -1.635 5.959 1.00 91.00 191 GLY A CA 1
ATOM 1435 C C . GLY A 1 191 ? 2.139 -0.839 6.941 1.00 91.00 191 GLY A C 1
ATOM 1436 O O . GLY A 1 191 ? 2.941 -1.415 7.672 1.00 91.00 191 GLY A O 1
ATOM 1437 N N . TRP A 1 192 ? 1.940 0.479 7.003 1.00 91.00 192 TRP A N 1
ATOM 1438 C CA . TRP A 1 192 ? 2.652 1.350 7.936 1.00 91.00 192 TRP A CA 1
ATOM 1439 C C . TRP A 1 192 ? 2.293 1.037 9.397 1.00 91.00 192 TRP A C 1
ATOM 1441 O O . TRP A 1 192 ? 3.191 0.821 10.213 1.00 91.00 192 TRP A O 1
ATOM 1451 N N . LEU A 1 193 ? 0.994 0.901 9.689 1.00 90.69 193 LEU A N 1
ATOM 1452 C CA . LEU A 1 193 ? 0.461 0.571 11.017 1.00 90.69 193 LEU A CA 1
ATOM 1453 C C . LEU A 1 193 ? 0.900 -0.810 11.515 1.00 90.69 193 LEU A C 1
ATOM 1455 O O . LEU A 1 193 ? 1.271 -0.966 12.679 1.00 90.69 193 LEU A O 1
ATOM 1459 N N . SER A 1 194 ? 0.882 -1.814 10.634 1.00 86.50 194 SER A N 1
ATOM 1460 C CA . SER A 1 194 ? 1.310 -3.180 10.971 1.00 86.50 194 SER A CA 1
ATOM 1461 C C . SER A 1 194 ? 2.834 -3.332 11.067 1.00 86.50 194 SER A C 1
ATOM 1463 O O . SER A 1 194 ? 3.318 -4.236 11.742 1.00 86.50 194 SER A O 1
ATOM 1465 N N . GLY A 1 195 ? 3.606 -2.415 10.473 1.00 78.88 195 GLY A N 1
ATOM 1466 C CA . GLY A 1 195 ? 5.069 -2.361 10.568 1.00 78.88 195 GLY A CA 1
ATOM 1467 C C . GLY A 1 195 ? 5.621 -1.859 11.910 1.00 78.88 195 GLY A C 1
ATOM 1468 O O . GLY A 1 195 ? 6.833 -1.698 12.051 1.00 78.88 195 GLY A O 1
ATOM 1469 N N . GLY A 1 196 ? 4.757 -1.590 12.895 1.00 72.31 196 GLY A N 1
ATOM 1470 C CA . GLY A 1 196 ? 5.128 -1.183 14.254 1.00 72.31 196 GLY A CA 1
ATOM 1471 C C . GLY A 1 196 ? 5.037 0.322 14.513 1.00 72.31 196 GLY A C 1
ATOM 1472 O O . GLY A 1 196 ? 4.912 0.738 15.666 1.00 72.31 196 GLY A O 1
ATOM 1473 N N . GLN A 1 197 ? 5.027 1.154 13.469 1.00 70.75 197 GLN A N 1
ATOM 1474 C CA . GLN A 1 197 ? 4.779 2.587 13.615 1.00 70.75 197 GLN A CA 1
ATOM 1475 C C . GLN A 1 197 ? 3.267 2.814 13.669 1.00 70.75 197 GLN A C 1
ATOM 1477 O O . GLN A 1 197 ? 2.560 2.526 12.720 1.00 70.75 197 GLN A O 1
ATOM 1482 N N . GLY A 1 198 ? 2.743 3.260 14.812 1.00 79.12 198 GLY A N 1
ATOM 1483 C CA . GLY A 1 198 ? 1.298 3.455 14.989 1.00 79.12 198 GLY A CA 1
ATOM 1484 C C . GLY A 1 198 ? 0.501 2.199 15.364 1.00 79.12 198 GLY A C 1
ATOM 1485 O O . GLY A 1 198 ? -0.717 2.298 15.495 1.00 79.12 198 GLY A O 1
ATOM 1486 N N . ALA A 1 199 ? 1.167 1.068 15.636 1.00 84.06 199 ALA A N 1
ATOM 1487 C CA . ALA A 1 199 ? 0.534 -0.187 16.068 1.00 84.06 199 ALA A CA 1
ATOM 1488 C C . ALA A 1 199 ? -0.399 -0.021 17.288 1.00 84.06 199 ALA A C 1
ATOM 1490 O O . ALA A 1 199 ? -1.411 -0.702 17.395 1.00 84.06 199 ALA A O 1
ATOM 1491 N N . ASN A 1 200 ? -0.116 0.946 18.169 1.00 86.31 200 ASN A N 1
ATOM 1492 C CA . ASN A 1 200 ? -0.950 1.252 19.338 1.00 86.31 200 ASN A CA 1
ATOM 1493 C C . ASN A 1 200 ? -2.360 1.763 18.991 1.00 86.31 200 ASN A C 1
ATOM 1495 O O . ASN A 1 200 ? -3.221 1.780 19.866 1.00 86.31 200 ASN A O 1
ATOM 1499 N N . ASN A 1 201 ? -2.590 2.220 17.757 1.00 90.56 201 ASN A N 1
ATOM 1500 C CA . ASN A 1 201 ? -3.908 2.666 17.304 1.00 90.56 201 ASN A CA 1
ATOM 1501 C C . ASN A 1 201 ? -4.722 1.537 16.661 1.00 90.56 201 ASN A C 1
ATOM 1503 O O . ASN A 1 201 ? -5.891 1.757 16.354 1.00 90.56 201 ASN A O 1
ATOM 1507 N N . VAL A 1 202 ? -4.127 0.363 16.424 1.00 94.25 202 VAL A N 1
ATOM 1508 C CA . VAL A 1 202 ? -4.798 -0.779 15.797 1.00 94.25 202 VAL A CA 1
ATOM 1509 C C . VAL A 1 202 ? -5.723 -1.438 16.815 1.00 94.25 202 VAL A C 1
ATOM 1511 O O . VAL A 1 202 ? -5.313 -1.736 17.933 1.00 94.25 202 VAL A O 1
ATOM 1514 N N . LEU A 1 203 ? -6.977 -1.652 16.428 1.00 95.56 203 LEU A N 1
ATOM 1515 C CA . LEU A 1 203 ? -8.014 -2.242 17.275 1.00 95.56 203 LEU A CA 1
ATOM 1516 C C . LEU A 1 203 ? -8.358 -3.669 16.849 1.00 95.56 203 LEU A C 1
ATOM 1518 O O . LEU A 1 203 ? -8.609 -4.523 17.693 1.00 95.56 203 LEU A O 1
ATOM 1522 N N . GLU A 1 204 ? -8.382 -3.919 15.541 1.00 96.44 204 GLU A N 1
ATOM 1523 C CA . GLU A 1 204 ? -8.784 -5.197 14.961 1.00 96.44 204 GLU A CA 1
ATOM 1524 C C . GLU A 1 204 ? -8.228 -5.322 13.542 1.00 96.44 204 GLU A C 1
ATOM 1526 O O . GLU A 1 204 ? -8.105 -4.323 12.831 1.00 96.44 204 GLU A O 1
ATOM 1531 N N . ALA A 1 205 ? -7.890 -6.538 13.126 1.00 96.62 205 ALA A N 1
ATOM 1532 C CA . ALA A 1 205 ? -7.421 -6.836 11.781 1.00 96.62 205 ALA A CA 1
ATOM 1533 C C . ALA A 1 205 ? -8.156 -8.047 11.202 1.00 96.62 205 ALA A C 1
ATOM 1535 O O . ALA A 1 205 ? -8.297 -9.072 11.869 1.00 96.62 205 ALA A O 1
ATOM 1536 N N . GLU A 1 206 ? -8.558 -7.948 9.938 1.00 96.94 206 GLU A N 1
ATOM 1537 C CA . GLU A 1 206 ? -9.026 -9.081 9.143 1.00 96.94 206 GLU A CA 1
ATOM 1538 C C . GLU A 1 206 ? -7.851 -9.625 8.326 1.00 96.94 206 GLU A C 1
ATOM 1540 O O . GLU A 1 206 ? -7.217 -8.903 7.545 1.00 96.94 206 GLU A O 1
ATOM 1545 N N . ILE A 1 207 ? -7.535 -10.903 8.521 1.00 95.25 207 ILE A N 1
ATOM 1546 C CA . ILE A 1 207 ? -6.326 -11.537 7.996 1.00 95.25 207 ILE A CA 1
ATOM 1547 C C . ILE A 1 207 ? -6.707 -12.807 7.244 1.00 95.25 207 ILE A C 1
ATOM 1549 O O . ILE A 1 207 ? -7.501 -13.613 7.732 1.00 95.25 207 ILE A O 1
ATOM 1553 N N . VAL A 1 208 ? -6.076 -13.036 6.091 1.00 95.00 208 VAL A N 1
ATOM 1554 C CA . VAL A 1 208 ? -6.032 -14.370 5.485 1.00 95.00 208 VAL A CA 1
ATOM 1555 C C . VAL A 1 208 ? -4.784 -15.097 5.977 1.00 95.00 208 VAL A C 1
ATOM 1557 O O . VAL A 1 208 ? -3.652 -14.654 5.764 1.00 95.00 208 VAL A O 1
ATOM 1560 N N . THR A 1 209 ? -4.987 -16.224 6.655 1.00 92.56 209 THR A N 1
ATOM 1561 C CA . THR A 1 209 ? -3.896 -17.056 7.173 1.00 92.56 209 THR A CA 1
ATOM 1562 C C . THR A 1 209 ? -3.192 -17.812 6.039 1.00 92.56 209 THR A C 1
ATOM 1564 O O . THR A 1 209 ? -3.769 -17.991 4.964 1.00 92.56 209 THR A O 1
ATOM 1567 N N . PRO A 1 210 ? -1.984 -18.366 6.259 1.00 89.62 210 PRO A N 1
ATOM 1568 C CA . PRO A 1 210 ? -1.332 -19.237 5.273 1.00 89.62 210 PRO A CA 1
ATOM 1569 C C . PRO A 1 210 ? -2.140 -20.493 4.902 1.00 89.62 210 PRO A C 1
ATOM 1571 O O . PRO A 1 210 ? -1.908 -21.090 3.853 1.00 89.62 210 PRO A O 1
ATOM 1574 N N . ALA A 1 211 ? -3.092 -20.908 5.746 1.00 90.44 211 ALA A N 1
ATOM 1575 C CA . ALA A 1 211 ? -4.019 -21.995 5.434 1.00 90.44 211 ALA A CA 1
ATOM 1576 C C . ALA A 1 211 ? -5.142 -21.560 4.469 1.00 90.44 211 ALA A C 1
ATOM 1578 O O . ALA A 1 211 ? -5.799 -22.406 3.858 1.00 90.44 211 ALA A O 1
ATOM 1579 N N . GLY A 1 212 ? -5.323 -20.250 4.277 1.00 91.62 212 GLY A N 1
ATOM 1580 C CA . GLY A 1 212 ? -6.390 -19.650 3.482 1.00 91.62 212 GLY A CA 1
ATOM 1581 C C . GLY A 1 212 ? -7.645 -19.318 4.285 1.00 91.62 212 GLY A C 1
ATOM 1582 O O . GLY A 1 212 ? -8.647 -18.944 3.680 1.00 91.62 212 GLY A O 1
ATOM 1583 N N . ASP A 1 213 ? -7.611 -19.443 5.612 1.00 93.50 213 ASP A N 1
ATOM 1584 C CA . ASP A 1 213 ? -8.736 -19.088 6.479 1.00 93.50 213 ASP A CA 1
ATOM 1585 C C . ASP A 1 213 ? -8.803 -17.573 6.672 1.00 93.50 213 ASP A C 1
ATOM 1587 O O . ASP A 1 213 ? -7.767 -16.919 6.785 1.00 93.50 213 ASP A O 1
ATOM 1591 N N . ILE A 1 214 ? -10.017 -17.026 6.723 1.00 95.06 214 ILE A N 1
ATOM 1592 C CA . ILE A 1 214 ? -10.252 -15.624 7.078 1.00 95.06 214 ILE A CA 1
ATOM 1593 C C . ILE A 1 214 ? -10.483 -15.585 8.583 1.00 95.06 214 ILE A C 1
ATOM 1595 O O . ILE A 1 214 ? -11.391 -16.250 9.084 1.00 95.06 214 ILE A O 1
ATOM 1599 N N . VAL A 1 215 ? -9.648 -14.837 9.294 1.00 96.06 215 VAL A N 1
ATOM 1600 C CA . VAL A 1 215 ? -9.731 -14.693 10.747 1.00 96.06 215 VAL A CA 1
ATOM 1601 C C . VAL A 1 215 ? -9.733 -13.223 11.130 1.00 96.06 215 VAL A C 1
ATOM 1603 O O . VAL A 1 215 ? -9.078 -12.399 10.491 1.00 96.06 215 VAL A O 1
ATOM 1606 N N . VAL A 1 216 ? -10.446 -12.919 12.208 1.00 96.94 216 VAL A N 1
ATOM 1607 C CA . VAL A 1 216 ? -10.420 -11.610 12.855 1.00 96.94 216 VAL A CA 1
ATOM 1608 C C . VAL A 1 216 ? -9.495 -11.691 14.061 1.00 96.94 216 VAL A C 1
ATOM 1610 O O . VAL A 1 216 ? -9.653 -12.567 14.910 1.00 96.94 216 VAL A O 1
ATOM 1613 N N . ALA A 1 217 ? -8.507 -10.807 14.121 1.00 96.12 217 ALA A N 1
ATOM 1614 C CA . ALA A 1 217 ? -7.538 -10.735 15.204 1.00 96.12 217 ALA A CA 1
ATOM 1615 C C . ALA A 1 217 ? -7.693 -9.411 15.955 1.00 96.12 217 ALA A C 1
ATOM 1617 O O . ALA A 1 217 ? -7.576 -8.341 15.358 1.00 96.12 217 ALA A O 1
ATOM 1618 N N . ASN A 1 218 ? -7.963 -9.492 17.256 1.00 95.38 218 ASN A N 1
ATOM 1619 C CA . ASN A 1 218 ? -8.120 -8.351 18.157 1.00 95.38 218 ASN A CA 1
ATOM 1620 C C . ASN A 1 218 ? -7.763 -8.763 19.601 1.00 95.38 218 ASN A C 1
ATOM 1622 O O . ASN A 1 218 ? -7.147 -9.804 19.832 1.00 95.38 218 ASN A O 1
ATOM 1626 N N . GLU A 1 219 ? -8.136 -7.953 20.592 1.00 93.81 219 GLU A N 1
ATOM 1627 C CA . GLU A 1 219 ? -7.857 -8.229 22.010 1.00 93.81 219 GLU A CA 1
ATOM 1628 C C . GLU A 1 219 ? -8.685 -9.383 22.624 1.00 93.81 219 GLU A C 1
ATOM 1630 O O . GLU A 1 219 ? -8.320 -9.892 23.685 1.00 93.81 219 GLU A O 1
ATOM 1635 N N . TYR A 1 220 ? -9.752 -9.843 21.958 1.00 95.38 220 TYR A N 1
ATOM 1636 C CA . TYR A 1 220 ? -10.650 -10.912 22.426 1.00 95.38 220 TYR A CA 1
ATOM 1637 C C . TYR A 1 220 ? -10.466 -12.244 21.686 1.00 95.38 220 TYR A C 1
ATOM 1639 O O . TYR A 1 220 ? -10.728 -13.301 22.260 1.00 95.38 220 TYR A O 1
ATOM 1647 N N . GLN A 1 221 ? -10.013 -12.222 20.431 1.00 95.44 221 GLN A N 1
ATOM 1648 C CA . GLN A 1 221 ? -9.842 -13.414 19.595 1.00 95.44 221 GLN A CA 1
ATOM 1649 C C . GLN A 1 221 ? -8.564 -13.355 18.756 1.00 95.44 221 GLN A C 1
ATOM 1651 O O . GLN A 1 221 ? -8.147 -12.289 18.311 1.00 95.44 221 GLN A O 1
ATOM 1656 N N . ASN A 1 222 ? -7.943 -14.522 18.538 1.00 95.56 222 ASN A N 1
ATOM 1657 C CA . ASN A 1 222 ? -6.665 -14.664 17.825 1.00 95.56 222 ASN A CA 1
ATOM 1658 C C . ASN A 1 222 ? -5.603 -13.673 18.350 1.00 95.56 222 ASN A C 1
ATOM 1660 O O . ASN A 1 222 ? -4.944 -12.970 17.586 1.00 95.56 222 ASN A O 1
ATOM 1664 N N . THR A 1 223 ? -5.483 -13.568 19.677 1.00 94.69 223 THR A N 1
ATOM 1665 C CA . THR A 1 223 ? -4.710 -12.517 20.365 1.00 94.69 223 THR A CA 1
ATOM 1666 C C . THR A 1 223 ? -3.203 -12.624 20.137 1.00 94.69 223 THR A C 1
ATOM 1668 O O . THR A 1 223 ? -2.498 -11.618 20.113 1.00 94.69 223 THR A O 1
ATOM 1671 N N . ASP A 1 224 ? -2.697 -13.836 19.926 1.00 93.44 224 ASP A N 1
ATOM 1672 C CA . ASP A 1 224 ? -1.322 -14.111 19.516 1.00 93.44 224 ASP A CA 1
ATOM 1673 C C . ASP A 1 224 ? -1.042 -13.588 18.101 1.00 93.44 224 ASP A C 1
ATOM 1675 O O . ASP A 1 224 ? -0.014 -12.949 17.858 1.00 93.44 224 ASP A O 1
ATOM 1679 N N . LEU A 1 225 ? -1.990 -13.801 17.185 1.00 92.69 225 LEU A N 1
ATOM 1680 C CA . LEU A 1 225 ? -1.946 -13.254 15.838 1.00 92.69 225 LEU A CA 1
ATOM 1681 C C . LEU A 1 225 ? -2.074 -11.730 15.852 1.00 92.69 225 LEU A C 1
ATOM 1683 O O . LEU A 1 225 ? -1.349 -11.069 15.118 1.00 92.69 225 LEU A O 1
ATOM 1687 N N . PHE A 1 226 ? -2.934 -11.170 16.702 1.00 92.75 226 PHE A N 1
ATOM 1688 C CA . PHE A 1 226 ? -3.091 -9.725 16.857 1.00 92.75 226 PHE A CA 1
ATOM 1689 C C . PHE A 1 226 ? -1.823 -9.063 17.402 1.00 92.75 226 PHE A C 1
ATOM 1691 O O . PHE A 1 226 ? -1.407 -8.022 16.906 1.00 92.75 226 PHE A O 1
ATOM 1698 N N . TRP A 1 227 ? -1.152 -9.693 18.370 1.00 88.88 227 TRP A N 1
ATOM 1699 C CA . TRP A 1 227 ? 0.119 -9.194 18.896 1.00 88.88 227 TRP A CA 1
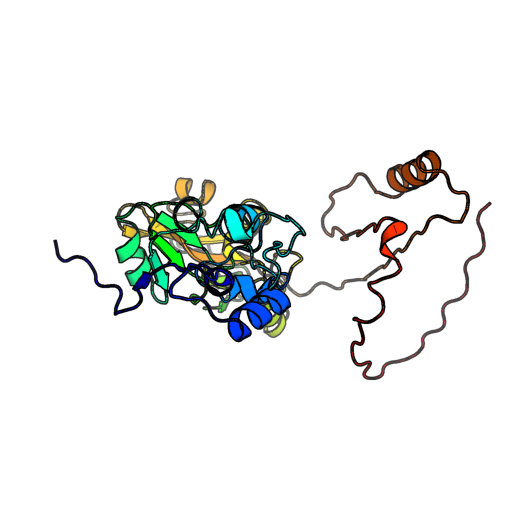ATOM 1700 C C . TRP A 1 227 ? 1.233 -9.216 17.841 1.00 88.88 227 TRP A C 1
ATOM 1702 O O . TRP A 1 227 ? 2.071 -8.317 17.796 1.00 88.88 227 TRP A O 1
ATOM 1712 N N . ALA A 1 228 ? 1.259 -10.251 16.998 1.00 85.75 228 ALA A N 1
ATOM 1713 C CA . ALA A 1 228 ? 2.328 -10.452 16.026 1.00 85.75 228 ALA A CA 1
ATOM 1714 C C . ALA A 1 228 ? 2.049 -9.858 14.632 1.00 85.75 228 ALA A C 1
ATOM 1716 O O . ALA A 1 228 ? 2.988 -9.821 13.838 1.00 85.75 228 ALA A O 1
ATOM 1717 N N . ILE A 1 229 ? 0.789 -9.506 14.332 1.00 80.38 229 ILE A N 1
ATOM 1718 C CA . ILE A 1 229 ? 0.187 -9.263 13.003 1.00 80.38 229 ILE A CA 1
ATOM 1719 C C . ILE A 1 229 ? 0.985 -9.935 11.879 1.00 80.38 229 ILE A C 1
ATOM 1721 O O . ILE A 1 229 ? 1.781 -9.315 11.176 1.00 80.38 229 ILE A O 1
ATOM 1725 N N . ARG A 1 230 ? 0.790 -11.251 11.726 1.00 60.19 230 ARG A N 1
ATOM 1726 C CA . ARG A 1 230 ? 1.455 -12.061 10.694 1.00 60.19 230 ARG A CA 1
ATOM 1727 C C . ARG A 1 230 ? 0.442 -12.621 9.707 1.00 60.19 230 ARG A C 1
ATOM 1729 O O . ARG A 1 230 ? -0.276 -13.555 10.036 1.00 60.19 230 ARG A O 1
ATOM 1736 N N . GLY A 1 231 ? 0.434 -12.125 8.478 1.00 62.56 231 GLY A N 1
ATOM 1737 C CA . GLY A 1 231 ? -0.399 -12.679 7.414 1.00 62.56 231 GLY A CA 1
ATOM 1738 C C . GLY A 1 231 ? -0.768 -11.650 6.359 1.00 62.56 231 GLY A C 1
ATOM 1739 O O . GLY A 1 231 ? -0.278 -10.522 6.375 1.00 62.56 231 GLY A O 1
ATOM 1740 N N . GLU A 1 232 ? -1.644 -12.064 5.450 1.00 87.19 232 GLU A N 1
ATOM 1741 C CA . GLU A 1 232 ? -2.134 -11.224 4.363 1.00 87.19 232 GLU A CA 1
ATOM 1742 C C . GLU A 1 232 ? -3.298 -10.371 4.881 1.00 87.19 232 GLU A C 1
ATOM 1744 O O . GLU A 1 232 ? -4.428 -10.850 5.007 1.00 87.19 232 GLU A O 1
ATOM 1749 N N . LEU A 1 233 ? -3.004 -9.120 5.240 1.00 92.62 233 LEU A N 1
ATOM 1750 C CA . LEU A 1 233 ? -4.000 -8.173 5.742 1.00 92.62 233 LEU A CA 1
ATOM 1751 C C . LEU A 1 233 ? -5.011 -7.821 4.647 1.00 92.62 233 LEU A C 1
ATOM 1753 O O . LEU A 1 233 ? -4.633 -7.444 3.537 1.00 92.62 233 LEU A O 1
ATOM 1757 N N . ILE A 1 234 ? -6.296 -7.907 4.988 1.00 96.62 234 ILE A N 1
ATOM 1758 C CA . ILE A 1 234 ? -7.417 -7.505 4.130 1.00 96.62 234 ILE A CA 1
ATOM 1759 C C . ILE A 1 234 ? -7.928 -6.136 4.544 1.00 96.62 234 ILE A C 1
ATOM 1761 O O . ILE A 1 234 ? -8.093 -5.250 3.702 1.00 96.62 234 ILE A O 1
ATOM 1765 N N . SER A 1 235 ? -8.145 -5.964 5.843 1.00 96.75 235 SER A N 1
ATOM 1766 C CA . SER A 1 235 ? -8.612 -4.724 6.436 1.00 96.75 235 SER A CA 1
ATOM 1767 C C . SER A 1 235 ? -8.074 -4.566 7.856 1.00 96.75 235 SER A C 1
ATOM 1769 O O . SER A 1 235 ? -7.630 -5.528 8.490 1.00 96.75 235 SER A O 1
ATOM 1771 N N . LEU A 1 236 ? -8.063 -3.326 8.334 1.00 95.69 236 LEU A N 1
ATOM 1772 C CA . LEU A 1 236 ? -7.577 -2.974 9.657 1.00 95.69 236 LEU A CA 1
ATOM 1773 C C . LEU A 1 236 ? -8.430 -1.839 10.232 1.00 95.69 236 LEU A C 1
ATOM 1775 O O . LEU A 1 236 ? -8.588 -0.788 9.612 1.00 95.69 236 LEU A O 1
ATOM 1779 N N . SER A 1 237 ? -8.969 -2.058 11.428 1.00 97.38 237 SER A N 1
ATOM 1780 C CA . SER A 1 237 ? -9.702 -1.067 12.214 1.00 97.38 237 SER A CA 1
ATOM 1781 C C . SER A 1 237 ? -8.741 -0.319 13.131 1.00 97.38 237 SER A C 1
ATOM 1783 O O . SER A 1 237 ? -8.026 -0.940 13.919 1.00 97.38 237 SER A O 1
ATOM 1785 N N . VAL A 1 238 ? -8.729 1.011 13.054 1.00 96.50 238 VAL A N 1
ATOM 1786 C CA . VAL A 1 238 ? -7.944 1.883 13.938 1.00 96.50 238 VAL A CA 1
ATOM 1787 C C . VAL A 1 238 ? -8.818 2.817 14.743 1.00 96.50 238 VAL A C 1
ATOM 1789 O O . VAL A 1 238 ? -9.892 3.225 14.304 1.00 96.50 238 VAL A O 1
ATOM 1792 N N . GLN A 1 239 ? -8.318 3.226 15.903 1.00 96.44 239 GLN A N 1
ATOM 1793 C CA . GLN A 1 239 ? -8.944 4.279 16.681 1.00 96.44 239 GLN A CA 1
ATOM 1794 C C . GLN A 1 239 ? -8.905 5.619 15.932 1.00 96.44 239 GLN A C 1
ATOM 1796 O O . GLN A 1 239 ? -7.864 6.046 15.433 1.00 96.44 239 GLN A O 1
ATOM 1801 N N . ALA A 1 240 ? -10.055 6.291 15.902 1.00 97.19 240 ALA A N 1
ATOM 1802 C CA . ALA A 1 240 ? -10.214 7.638 15.379 1.00 97.19 240 ALA A CA 1
ATOM 1803 C C . ALA A 1 240 ? -10.410 8.622 16.540 1.00 97.19 240 ALA A C 1
ATOM 1805 O O . ALA A 1 240 ? -11.086 8.321 17.528 1.00 97.19 240 ALA A O 1
ATOM 1806 N N . TYR A 1 241 ? -9.836 9.814 16.421 1.00 96.31 241 TYR A N 1
ATOM 1807 C CA . TYR A 1 241 ? -9.881 10.848 17.455 1.00 96.31 241 TYR A CA 1
ATOM 1808 C C . TYR A 1 241 ? -10.563 12.100 16.914 1.00 96.31 241 TYR A C 1
ATOM 1810 O O . TYR A 1 241 ? -10.323 12.437 15.761 1.00 96.31 241 TYR A O 1
ATOM 1818 N N . PRO A 1 242 ? -11.371 12.825 17.703 1.00 96.25 242 PRO A N 1
ATOM 1819 C CA . PRO A 1 242 ? -11.884 14.124 17.279 1.00 96.25 242 PRO A CA 1
ATOM 1820 C C . PRO A 1 242 ? -10.742 15.058 16.868 1.00 96.25 242 PRO A C 1
ATOM 1822 O O . PRO A 1 242 ? -9.699 15.067 17.530 1.00 96.25 242 PRO A O 1
ATOM 1825 N N . VAL A 1 243 ? -10.941 15.850 15.811 1.00 92.06 243 VAL A N 1
ATOM 1826 C CA . VAL A 1 243 ? -9.925 16.798 15.325 1.00 92.06 243 VAL A CA 1
ATOM 1827 C C . VAL A 1 243 ? -9.458 17.706 16.477 1.00 92.06 243 VAL A C 1
ATOM 1829 O O . VAL A 1 243 ? -10.268 18.447 17.051 1.00 92.06 243 VAL A O 1
ATOM 1832 N N . PRO A 1 244 ? -8.165 17.669 16.856 1.00 87.19 244 PRO A N 1
ATOM 1833 C CA . PRO A 1 244 ? -7.649 18.525 17.911 1.00 87.19 244 PRO A CA 1
ATOM 1834 C C . PRO A 1 244 ? -7.457 19.959 17.406 1.00 87.19 244 PRO A C 1
ATOM 1836 O O . PRO A 1 244 ? -7.310 20.218 16.214 1.00 87.19 244 PRO A O 1
ATOM 1839 N N . ARG A 1 245 ? -7.371 20.918 18.332 1.00 87.25 245 ARG A N 1
ATOM 1840 C CA . ARG A 1 245 ? -6.867 22.258 18.002 1.00 87.25 245 ARG A CA 1
ATOM 1841 C C . ARG A 1 245 ? -5.347 22.197 17.886 1.00 87.25 245 ARG A C 1
ATOM 1843 O O . ARG A 1 245 ? -4.668 22.013 18.893 1.00 87.25 245 ARG A O 1
ATOM 1850 N N . THR A 1 246 ? -4.822 22.367 16.680 1.00 83.25 246 THR A N 1
ATOM 1851 C CA . THR A 1 246 ? -3.380 22.327 16.400 1.00 83.25 246 THR A CA 1
ATOM 1852 C C . THR A 1 246 ? -2.820 23.721 16.133 1.00 83.25 246 THR A C 1
ATOM 1854 O O . THR A 1 246 ? -3.469 24.555 15.505 1.00 83.25 246 THR A O 1
ATOM 1857 N N . SER A 1 247 ? -1.590 23.978 16.578 1.00 86.12 247 SER A N 1
ATOM 1858 C CA . SER A 1 247 ? -0.811 25.160 16.189 1.00 86.12 247 SER A CA 1
ATOM 1859 C C . SER A 1 247 ? 0.432 24.704 15.439 1.00 86.12 247 SER A C 1
ATOM 1861 O O . SER A 1 247 ? 1.213 23.919 15.974 1.00 86.12 247 SER A O 1
ATOM 1863 N N . LEU A 1 248 ? 0.606 25.185 14.209 1.00 84.31 248 LEU A N 1
ATOM 1864 C CA . LEU A 1 248 ? 1.779 24.885 13.397 1.00 84.31 248 LEU A CA 1
ATOM 1865 C C . LEU A 1 248 ? 2.847 25.956 13.620 1.00 84.31 248 LEU A C 1
ATOM 1867 O O . LEU A 1 248 ? 2.592 27.142 13.421 1.00 84.31 248 LEU A O 1
ATOM 1871 N N . TRP A 1 249 ? 4.046 25.524 14.001 1.00 85.19 249 TRP A N 1
ATOM 1872 C CA . TRP A 1 249 ? 5.224 26.379 14.107 1.00 85.19 249 TRP A CA 1
ATOM 1873 C C . TRP A 1 249 ? 6.254 25.914 13.086 1.00 85.19 249 TRP A C 1
ATOM 1875 O O . TRP A 1 249 ? 6.664 24.755 13.112 1.00 85.19 249 TRP A O 1
ATOM 1885 N N . SER A 1 250 ? 6.676 26.813 12.199 1.00 83.00 250 SER A N 1
ATOM 1886 C CA . SER A 1 250 ? 7.778 26.556 11.273 1.00 83.00 250 SER A CA 1
ATOM 1887 C C . SER A 1 250 ? 9.037 27.244 11.787 1.00 83.00 250 SER A C 1
ATOM 1889 O O . SER A 1 250 ? 9.026 28.447 12.048 1.00 83.00 250 SER A O 1
ATOM 1891 N N . LEU A 1 251 ? 10.114 26.474 11.952 1.00 83.00 251 LEU A N 1
ATOM 1892 C CA . LEU A 1 251 ? 11.432 26.977 12.325 1.00 83.00 251 LEU A CA 1
ATOM 1893 C C . LEU A 1 251 ? 12.417 26.650 11.203 1.00 83.00 251 LEU A C 1
ATOM 1895 O O . LEU A 1 251 ? 12.739 25.486 10.977 1.00 83.00 251 LEU A O 1
ATOM 1899 N N . ALA A 1 252 ? 12.920 27.685 10.535 1.00 81.00 252 ALA A N 1
ATOM 1900 C CA . ALA A 1 252 ? 13.989 27.572 9.553 1.00 81.00 252 ALA A CA 1
ATOM 1901 C C . ALA A 1 252 ? 15.272 28.177 10.131 1.00 81.00 252 ALA A C 1
ATOM 1903 O O . ALA A 1 252 ? 15.284 29.331 10.557 1.00 81.00 252 ALA A O 1
ATOM 1904 N N . VAL A 1 253 ? 16.349 27.393 10.148 1.00 81.56 253 VAL A N 1
ATOM 1905 C CA . VAL A 1 253 ? 17.679 27.834 10.582 1.00 81.56 253 VAL A CA 1
ATOM 1906 C C . VAL A 1 253 ? 18.642 27.598 9.428 1.00 81.56 253 VAL A C 1
ATOM 1908 O O . VAL A 1 253 ? 18.671 26.506 8.866 1.00 81.56 253 VAL A O 1
ATOM 1911 N N . SER A 1 254 ? 19.434 28.607 9.077 1.00 82.44 254 SER A N 1
ATOM 1912 C CA . SER A 1 254 ? 20.452 28.519 8.029 1.00 82.44 254 SER A CA 1
ATOM 1913 C C . SER A 1 254 ? 21.809 28.962 8.558 1.00 82.44 254 SER A C 1
ATOM 1915 O O . SER A 1 254 ? 21.900 29.896 9.356 1.00 82.44 254 SER A O 1
ATOM 1917 N N . ALA A 1 255 ? 22.869 28.304 8.094 1.00 84.75 255 ALA A N 1
ATOM 1918 C CA . ALA A 1 255 ? 24.233 28.730 8.359 1.00 84.75 255 ALA A CA 1
ATOM 1919 C C . ALA A 1 255 ? 24.540 30.031 7.603 1.00 84.75 255 ALA A C 1
ATOM 1921 O O . ALA A 1 255 ? 24.197 30.173 6.428 1.00 84.75 255 ALA A O 1
ATOM 1922 N N . ASN A 1 256 ? 25.213 30.965 8.271 1.00 86.38 256 ASN A N 1
ATOM 1923 C CA . ASN A 1 256 ? 25.729 32.160 7.617 1.00 86.38 256 ASN A CA 1
ATOM 1924 C C . ASN A 1 256 ? 27.070 31.857 6.944 1.00 86.38 256 ASN A C 1
ATOM 1926 O O . ASN A 1 256 ? 27.746 30.869 7.243 1.00 86.38 256 ASN A O 1
ATOM 1930 N N . ASN A 1 257 ? 27.485 32.745 6.042 1.00 83.56 257 ASN A N 1
ATOM 1931 C CA . ASN A 1 257 ? 28.775 32.607 5.384 1.00 83.56 257 ASN A CA 1
ATOM 1932 C C . ASN A 1 257 ? 29.907 32.670 6.428 1.00 83.56 257 ASN A C 1
ATOM 1934 O O . ASN A 1 257 ? 29.981 33.619 7.208 1.00 83.56 257 ASN A O 1
ATOM 1938 N N . GLY A 1 258 ? 30.766 31.650 6.460 1.00 84.38 258 GLY A N 1
ATOM 1939 C CA . GLY A 1 258 ? 31.828 31.513 7.465 1.00 84.38 258 GLY A CA 1
ATOM 1940 C C . GLY A 1 258 ? 31.454 30.717 8.723 1.00 84.38 258 GLY A C 1
ATOM 1941 O O . GLY A 1 258 ? 32.312 30.531 9.583 1.00 84.38 258 GLY A O 1
ATOM 1942 N N . THR A 1 259 ? 30.223 30.205 8.844 1.00 86.19 259 THR A N 1
ATOM 1943 C CA . THR A 1 259 ? 29.900 29.199 9.868 1.00 86.19 259 THR A CA 1
ATOM 1944 C C . THR A 1 259 ? 30.654 27.904 9.566 1.00 86.19 259 THR A C 1
ATOM 1946 O O . THR A 1 259 ? 30.539 27.353 8.474 1.00 86.19 259 THR A O 1
ATOM 1949 N N . THR A 1 260 ? 31.432 27.413 10.532 1.00 89.44 260 THR A N 1
ATOM 1950 C CA . THR A 1 260 ? 32.114 26.120 10.397 1.00 89.44 260 THR A CA 1
ATOM 1951 C C . THR A 1 260 ? 31.124 24.970 10.588 1.00 89.44 260 THR A C 1
ATOM 1953 O O . THR A 1 260 ? 30.169 25.103 11.357 1.00 89.44 260 THR A O 1
ATOM 1956 N N . ASP A 1 261 ? 31.374 23.812 9.966 1.00 85.75 261 ASP A N 1
ATOM 1957 C CA . ASP A 1 261 ? 30.557 22.605 10.179 1.00 85.75 261 ASP A CA 1
ATOM 1958 C C . ASP A 1 261 ? 30.438 22.263 11.672 1.00 85.75 261 ASP A C 1
ATOM 1960 O O . ASP A 1 261 ? 29.365 21.920 12.161 1.00 85.75 261 ASP A O 1
ATOM 1964 N N . ALA A 1 262 ? 31.529 22.418 12.429 1.00 86.19 262 ALA A N 1
ATOM 1965 C CA . ALA A 1 262 ? 31.542 22.164 13.864 1.00 86.19 262 ALA A CA 1
ATOM 1966 C C . ALA A 1 262 ? 30.582 23.088 14.632 1.00 86.19 262 ALA A C 1
ATOM 1968 O O . ALA A 1 262 ? 29.909 22.635 15.557 1.00 86.19 262 ALA A O 1
ATOM 1969 N N . ASP A 1 263 ? 30.500 24.368 14.268 1.00 85.94 263 ASP A N 1
ATOM 1970 C CA . ASP A 1 263 ? 29.591 25.317 14.917 1.00 85.94 263 ASP A CA 1
ATOM 1971 C C . ASP A 1 263 ? 28.140 25.110 14.480 1.00 85.94 263 ASP A C 1
ATOM 1973 O O . ASP A 1 263 ? 27.236 25.168 15.315 1.00 85.94 263 ASP A O 1
ATOM 1977 N N . TRP A 1 264 ? 27.923 24.760 13.211 1.00 84.81 264 TRP A N 1
ATOM 1978 C CA . TRP A 1 264 ? 26.617 24.347 12.705 1.00 84.81 264 TRP A CA 1
ATOM 1979 C C . TRP A 1 264 ? 26.076 23.129 13.465 1.00 84.81 264 TRP A C 1
ATOM 1981 O O . TRP A 1 264 ? 24.979 23.177 14.027 1.00 84.81 264 TRP A O 1
ATOM 1991 N N . TYR A 1 265 ? 26.865 22.058 13.579 1.00 83.69 265 TYR A N 1
ATOM 1992 C CA . TYR A 1 265 ? 26.439 20.847 14.280 1.00 83.69 265 TYR A CA 1
ATOM 1993 C C . TYR A 1 265 ? 26.267 21.053 15.792 1.00 83.69 265 TYR A C 1
ATOM 1995 O O . TYR A 1 265 ? 25.416 20.396 16.390 1.00 83.69 265 TYR A O 1
ATOM 2003 N N . LYS A 1 266 ? 26.982 22.001 16.424 1.00 84.19 266 LYS A N 1
ATOM 2004 C CA . LYS A 1 266 ? 26.703 22.405 17.819 1.00 84.19 266 LYS A CA 1
ATOM 2005 C C . LYS A 1 266 ? 25.317 23.033 17.967 1.00 84.19 266 LYS A C 1
ATOM 2007 O O . LYS A 1 266 ? 24.649 22.765 18.964 1.00 84.19 266 LYS A O 1
ATOM 2012 N N . ILE A 1 267 ? 24.891 23.869 17.016 1.00 81.50 267 ILE A N 1
ATOM 2013 C CA . ILE A 1 267 ? 23.549 24.472 17.018 1.00 81.50 267 ILE A CA 1
ATOM 2014 C C . ILE A 1 267 ? 22.498 23.385 16.800 1.00 81.50 267 ILE A C 1
ATOM 2016 O O . ILE A 1 267 ? 21.573 23.285 17.601 1.00 81.50 267 ILE A O 1
ATOM 2020 N N . VAL A 1 268 ? 22.675 22.522 15.795 1.00 79.62 268 VAL A N 1
ATOM 2021 C CA . VAL A 1 268 ? 21.759 21.399 15.523 1.00 79.62 268 VAL A CA 1
ATOM 2022 C C . VAL A 1 268 ? 21.600 20.500 16.754 1.00 79.62 268 VAL A C 1
ATOM 2024 O O . VAL A 1 268 ? 20.478 20.202 17.157 1.00 79.62 268 VAL A O 1
ATOM 2027 N N . ALA A 1 269 ? 22.704 20.133 17.410 1.00 76.75 269 ALA A N 1
ATOM 2028 C CA . ALA A 1 269 ? 22.683 19.284 18.601 1.00 76.75 269 ALA A CA 1
ATOM 2029 C C . ALA A 1 269 ? 22.005 19.937 19.821 1.00 76.75 269 ALA A C 1
ATOM 2031 O O . ALA A 1 269 ? 21.521 19.225 20.697 1.00 76.75 269 ALA A O 1
ATOM 2032 N N . ARG A 1 270 ? 21.975 21.275 19.902 1.00 74.00 270 ARG A N 1
ATOM 2033 C CA . ARG A 1 270 ? 21.292 22.023 20.975 1.00 74.00 270 ARG A CA 1
ATOM 2034 C C . ARG A 1 270 ? 19.828 22.322 20.657 1.00 74.00 270 ARG A C 1
ATOM 2036 O O . ARG A 1 270 ? 19.026 22.430 21.577 1.00 74.00 270 ARG A O 1
ATOM 2043 N N . ALA A 1 271 ? 19.506 22.510 19.378 1.00 66.25 271 ALA A N 1
ATOM 2044 C CA . ALA A 1 271 ? 18.186 22.913 18.907 1.00 66.25 271 ALA A CA 1
ATOM 2045 C C . ALA A 1 271 ? 17.222 21.733 18.740 1.00 66.25 271 ALA A C 1
ATOM 2047 O O . ALA A 1 271 ? 16.014 21.935 18.814 1.00 66.25 271 ALA A O 1
ATOM 2048 N N . LEU A 1 272 ? 17.727 20.512 18.528 1.00 56.62 272 LEU A N 1
ATOM 2049 C CA . LEU A 1 272 ? 16.902 19.309 18.565 1.00 56.62 272 LEU A CA 1
ATOM 2050 C C . LEU A 1 272 ? 16.586 18.977 20.032 1.00 56.62 272 LEU A C 1
ATOM 2052 O O . LEU A 1 272 ? 17.498 18.601 20.773 1.00 56.62 272 LEU A O 1
ATOM 2056 N N . PRO A 1 273 ? 15.322 19.087 20.483 1.00 50.16 273 PRO A N 1
ATOM 2057 C CA . PRO A 1 273 ? 14.965 18.549 21.778 1.00 50.16 273 PRO A CA 1
ATOM 2058 C C . PRO A 1 273 ? 15.190 17.038 21.721 1.00 50.16 273 PRO A C 1
ATOM 2060 O O . PRO A 1 273 ? 14.624 16.344 20.876 1.00 50.16 273 PRO A O 1
ATOM 2063 N N . ALA A 1 274 ? 15.991 16.506 22.640 1.00 43.75 274 ALA A N 1
ATOM 2064 C CA . ALA A 1 274 ? 15.873 15.105 23.000 1.00 43.75 274 ALA A CA 1
ATOM 2065 C C . ALA A 1 274 ? 14.477 14.922 23.617 1.00 43.75 274 ALA A C 1
ATOM 2067 O O . ALA A 1 274 ? 14.276 15.218 24.792 1.00 43.75 274 ALA A O 1
ATOM 2068 N N . GLY A 1 275 ? 13.478 14.524 22.831 1.00 46.22 275 GLY A N 1
ATOM 2069 C CA . GLY A 1 275 ? 12.142 14.337 23.382 1.00 46.22 275 GLY A CA 1
ATOM 2070 C C . GLY A 1 275 ? 11.127 13.795 22.391 1.00 46.22 275 GLY A C 1
ATOM 2071 O O . GLY A 1 275 ? 10.780 14.461 21.424 1.00 46.22 275 GLY A O 1
ATOM 2072 N N . GLY A 1 276 ? 10.589 12.614 22.686 1.00 31.92 276 GLY A N 1
ATOM 2073 C CA . GLY A 1 276 ? 9.323 12.148 22.128 1.00 31.92 276 GLY A CA 1
ATOM 2074 C C . GLY A 1 276 ? 8.242 12.191 23.205 1.00 31.92 276 GLY A C 1
ATOM 2075 O O . GLY A 1 276 ? 8.050 11.209 23.913 1.00 31.92 276 GLY A O 1
ATOM 2076 N N . GLY A 1 277 ? 7.568 13.333 23.350 1.00 26.48 277 GLY A N 1
ATOM 2077 C CA . GLY A 1 277 ? 6.245 13.436 23.977 1.00 26.48 277 GLY A CA 1
ATOM 2078 C C . GLY A 1 277 ? 5.161 13.548 22.891 1.00 26.48 277 GLY A C 1
ATOM 2079 O O . GLY A 1 277 ? 5.491 13.876 21.749 1.00 26.48 277 GLY A O 1
ATOM 2080 N N . PRO A 1 278 ? 3.884 13.258 23.197 1.00 31.33 278 PRO A N 1
ATOM 2081 C CA . PRO A 1 278 ? 2.837 13.133 22.185 1.00 31.33 278 PRO A CA 1
ATOM 2082 C C . PRO A 1 278 ? 2.519 14.497 21.550 1.00 31.33 278 PRO A C 1
ATOM 2084 O O . PRO A 1 278 ? 2.140 15.437 22.245 1.00 31.33 278 PRO A O 1
ATOM 2087 N N . GLY A 1 279 ? 2.703 14.588 20.228 1.00 40.81 279 GLY A N 1
ATOM 2088 C CA . GLY A 1 279 ? 2.560 15.816 19.426 1.00 40.81 279 GLY A CA 1
ATOM 2089 C C . GLY A 1 279 ? 3.778 16.160 18.554 1.00 40.81 279 GLY A C 1
ATOM 2090 O O . GLY A 1 279 ? 3.982 17.328 18.237 1.00 40.81 279 GLY A O 1
ATOM 2091 N N . ALA A 1 280 ? 4.622 15.178 18.219 1.00 34.50 280 ALA A N 1
ATOM 2092 C CA . ALA A 1 280 ? 5.925 15.410 17.602 1.00 34.50 280 ALA A CA 1
ATOM 2093 C C . ALA A 1 280 ? 5.848 16.173 16.262 1.00 34.50 280 ALA A C 1
ATOM 2095 O O . ALA A 1 280 ? 5.189 15.754 15.313 1.00 34.50 280 ALA A O 1
ATOM 2096 N N . SER A 1 281 ? 6.584 17.286 16.221 1.00 38.69 281 SER A N 1
ATOM 2097 C CA . SER A 1 281 ? 6.892 18.096 15.042 1.00 38.69 281 SER A CA 1
ATOM 2098 C C . SER A 1 281 ? 7.852 17.354 14.106 1.00 38.69 281 SER A C 1
ATOM 2100 O O . SER A 1 281 ? 8.825 16.752 14.567 1.00 38.69 281 SER A O 1
ATOM 2102 N N . SER A 1 282 ? 7.624 17.427 12.793 1.00 33.78 282 SER A N 1
ATOM 2103 C CA . SER A 1 282 ? 8.619 17.024 11.798 1.00 33.78 282 SER A CA 1
ATOM 2104 C C . SER A 1 282 ? 9.582 18.185 11.530 1.00 33.78 282 SER A C 1
ATOM 2106 O O . SER A 1 282 ? 9.242 19.131 10.821 1.00 33.78 282 SER A O 1
ATOM 2108 N N . SER A 1 283 ? 10.804 18.109 12.053 1.00 35.91 283 SER A N 1
ATOM 2109 C CA . SER A 1 283 ? 11.883 19.035 11.691 1.00 35.91 283 SER A CA 1
ATOM 2110 C C . SER A 1 283 ? 12.646 18.486 10.480 1.00 35.91 283 SER A C 1
ATOM 2112 O O . SER A 1 283 ? 13.397 17.523 10.617 1.00 35.91 283 SER A O 1
ATOM 2114 N N . ARG A 1 284 ? 12.486 19.083 9.289 1.00 34.50 284 ARG A N 1
ATOM 2115 C CA . ARG A 1 284 ? 13.406 18.849 8.158 1.00 34.50 284 ARG A CA 1
ATOM 2116 C C . ARG A 1 284 ? 14.547 19.863 8.228 1.00 34.50 284 ARG A C 1
ATOM 2118 O O . ARG A 1 284 ? 14.330 21.052 8.024 1.00 34.50 284 ARG A O 1
ATOM 2125 N N . LEU A 1 285 ? 15.761 19.389 8.498 1.00 36.66 285 LEU A N 1
ATOM 2126 C CA . LEU A 1 285 ? 16.989 20.165 8.320 1.00 36.66 285 LEU A CA 1
ATOM 2127 C C . LEU A 1 285 ? 17.562 19.829 6.940 1.00 36.66 285 LEU A C 1
ATOM 2129 O O . LEU A 1 285 ? 17.969 18.693 6.704 1.00 36.66 285 LEU A O 1
ATOM 2133 N N . LEU A 1 286 ? 17.573 20.801 6.028 1.00 31.08 286 LEU A N 1
ATOM 2134 C CA . LEU A 1 286 ? 18.233 20.666 4.729 1.00 31.08 286 LEU A CA 1
ATOM 2135 C C . LEU A 1 286 ? 19.687 21.163 4.830 1.00 31.08 286 LEU A C 1
ATOM 2137 O O . LEU A 1 286 ? 19.929 22.210 5.436 1.00 31.08 286 LEU A O 1
ATOM 2141 N N . PRO A 1 287 ? 20.673 20.454 4.252 1.00 30.02 287 PRO A N 1
ATOM 2142 C CA . PRO A 1 287 ? 22.048 20.937 4.188 1.00 30.02 287 PRO A CA 1
ATOM 2143 C C . PRO A 1 287 ? 22.173 22.133 3.229 1.00 30.02 287 PRO A C 1
ATOM 2145 O O . PRO A 1 287 ? 21.537 22.175 2.175 1.00 30.02 287 PRO A O 1
ATOM 2148 N N . ALA A 1 288 ? 23.050 23.083 3.569 1.00 36.69 288 ALA A N 1
ATOM 2149 C CA . ALA A 1 288 ? 23.226 24.368 2.878 1.00 36.69 288 ALA A CA 1
ATOM 2150 C C . ALA A 1 288 ? 23.525 24.273 1.363 1.00 36.69 288 ALA A C 1
ATOM 2152 O O . ALA A 1 288 ? 23.293 25.231 0.631 1.00 36.69 288 ALA A O 1
ATOM 2153 N N . SER A 1 289 ? 23.994 23.125 0.864 1.00 33.56 289 SER A N 1
ATOM 2154 C CA . SER A 1 289 ? 24.284 22.899 -0.560 1.00 33.56 289 SER A CA 1
ATOM 2155 C C . SER A 1 289 ? 23.050 22.644 -1.438 1.00 33.56 289 SER A C 1
ATOM 2157 O O . SER A 1 289 ? 23.176 22.634 -2.660 1.00 33.56 289 SER A O 1
ATOM 2159 N N . SER A 1 290 ? 21.865 22.452 -0.848 1.00 34.31 290 SER A N 1
ATOM 2160 C CA . SER A 1 290 ? 20.628 22.101 -1.574 1.00 34.31 290 SER A CA 1
ATOM 2161 C C . SER A 1 290 ? 19.737 23.300 -1.951 1.00 34.31 290 SER A C 1
ATOM 2163 O O . SER A 1 290 ? 18.796 23.154 -2.723 1.00 34.31 290 SER A O 1
ATOM 2165 N N . LEU A 1 291 ? 20.071 24.517 -1.506 1.00 37.59 291 LEU A N 1
ATOM 2166 C CA . LEU A 1 291 ? 19.220 25.714 -1.630 1.00 37.59 291 LEU A CA 1
ATOM 2167 C C . LEU A 1 291 ? 19.095 26.329 -3.040 1.00 37.59 291 LEU A C 1
ATOM 2169 O O . LEU A 1 291 ? 18.432 27.350 -3.189 1.00 37.59 291 LEU A O 1
ATOM 2173 N N . THR A 1 292 ? 19.706 25.758 -4.082 1.00 31.88 292 THR A N 1
ATOM 2174 C CA . THR A 1 292 ? 19.679 26.358 -5.435 1.00 31.88 292 THR A CA 1
ATOM 2175 C C . THR A 1 292 ? 18.745 25.675 -6.435 1.00 31.88 292 THR A C 1
ATOM 2177 O O . THR A 1 292 ? 18.662 26.152 -7.562 1.00 31.88 292 THR A O 1
ATOM 2180 N N . LYS A 1 293 ? 18.026 24.602 -6.068 1.00 30.52 293 LYS A N 1
ATOM 2181 C CA . LYS A 1 293 ? 17.149 23.886 -7.020 1.00 30.52 293 LYS A CA 1
ATOM 2182 C C . LYS A 1 293 ? 15.670 23.751 -6.650 1.00 30.52 293 LYS A C 1
ATOM 2184 O O . LYS A 1 293 ? 14.884 23.509 -7.556 1.00 30.52 293 LYS A O 1
ATOM 2189 N N . ASP A 1 294 ? 15.275 23.980 -5.399 1.00 31.86 294 ASP A N 1
ATOM 2190 C CA . ASP A 1 294 ? 13.932 23.581 -4.939 1.00 31.86 294 ASP A CA 1
ATOM 2191 C C . ASP A 1 294 ? 12.942 24.742 -4.709 1.00 31.86 294 ASP A C 1
ATOM 2193 O O . ASP A 1 294 ? 11.930 24.560 -4.039 1.00 31.86 294 ASP A O 1
ATOM 2197 N N . LEU A 1 295 ? 13.190 25.938 -5.260 1.00 31.75 295 LEU A N 1
ATOM 2198 C CA . LEU A 1 295 ? 12.280 27.087 -5.087 1.00 31.75 295 LEU A CA 1
ATOM 2199 C C . LEU A 1 295 ? 11.266 27.308 -6.224 1.00 31.75 295 LEU A C 1
ATOM 2201 O O . LEU A 1 295 ? 10.380 28.138 -6.056 1.00 31.75 295 LEU A O 1
ATOM 2205 N N . ASP A 1 296 ? 11.310 26.541 -7.317 1.00 28.55 296 ASP A N 1
ATOM 2206 C CA . ASP A 1 296 ? 10.392 26.740 -8.458 1.00 28.55 296 ASP A CA 1
ATOM 2207 C C . ASP A 1 296 ? 9.118 25.862 -8.417 1.00 28.55 296 ASP A C 1
ATOM 2209 O O . ASP A 1 296 ? 8.357 25.835 -9.379 1.00 28.55 296 ASP A O 1
ATOM 2213 N N . GLY A 1 297 ? 8.861 25.121 -7.329 1.00 29.19 297 GLY A N 1
ATOM 2214 C CA . GLY A 1 297 ? 7.821 24.075 -7.308 1.00 29.19 297 GLY A CA 1
ATOM 2215 C C . GLY A 1 297 ? 6.659 24.240 -6.324 1.00 29.19 297 GLY A C 1
ATOM 2216 O O . GLY A 1 297 ? 5.796 23.368 -6.283 1.00 29.19 297 GLY A O 1
ATOM 2217 N N . LEU A 1 298 ? 6.621 25.299 -5.512 1.00 30.39 298 LEU A N 1
ATOM 2218 C CA . LEU A 1 298 ? 5.590 25.482 -4.480 1.00 30.39 298 LEU A CA 1
ATOM 2219 C C . LEU A 1 298 ? 4.794 26.773 -4.706 1.00 30.39 298 LEU A C 1
ATOM 2221 O O . LEU A 1 298 ? 4.814 27.679 -3.878 1.00 30.39 298 LEU A O 1
ATOM 2225 N N . GLU A 1 299 ? 4.062 26.847 -5.817 1.00 26.50 299 GLU A N 1
ATOM 2226 C CA . GLU A 1 299 ? 2.880 27.711 -5.896 1.00 26.50 299 GLU A CA 1
ATOM 2227 C C . GLU A 1 299 ? 1.662 26.897 -5.443 1.00 26.50 299 GLU A C 1
ATOM 2229 O O . GLU A 1 299 ? 1.121 26.078 -6.185 1.00 26.50 299 GLU A O 1
ATOM 2234 N N . ALA A 1 300 ? 1.253 27.102 -4.190 1.00 30.05 300 ALA A N 1
ATOM 2235 C CA . ALA A 1 300 ? -0.095 26.789 -3.742 1.00 30.05 300 ALA A CA 1
ATOM 2236 C C . ALA A 1 300 ? -0.907 28.091 -3.760 1.00 30.05 300 ALA A C 1
ATOM 2238 O O . ALA A 1 300 ? -0.535 29.082 -3.135 1.00 30.05 300 ALA A O 1
ATOM 2239 N N . ASP A 1 301 ? -1.980 28.044 -4.540 1.00 27.11 301 ASP A N 1
ATOM 2240 C CA . ASP A 1 301 ? -2.990 29.064 -4.804 1.00 27.11 301 ASP A CA 1
ATOM 2241 C C . ASP A 1 301 ? -3.568 29.652 -3.498 1.00 27.11 301 ASP A C 1
ATOM 2243 O O . ASP A 1 301 ? -4.202 28.949 -2.707 1.00 27.11 301 ASP A O 1
ATOM 2247 N N . ASP A 1 302 ? -3.312 30.939 -3.247 1.00 30.44 302 ASP A N 1
ATOM 2248 C CA . ASP A 1 302 ? -3.650 31.620 -1.993 1.00 30.44 302 ASP A CA 1
ATOM 2249 C C . ASP A 1 302 ? -5.017 32.320 -2.120 1.00 30.44 302 ASP A C 1
ATOM 2251 O O . ASP A 1 302 ? -5.150 33.480 -2.529 1.00 30.44 302 ASP A O 1
ATOM 2255 N N . GLY A 1 303 ? -6.072 31.588 -1.766 1.00 24.44 303 GLY A N 1
ATOM 2256 C CA . GLY A 1 303 ? -7.399 32.138 -1.512 1.00 24.44 303 GLY A CA 1
ATOM 2257 C C . GLY A 1 303 ? -7.448 32.856 -0.160 1.00 24.44 303 GLY A C 1
ATOM 2258 O O . GLY A 1 303 ? -7.567 32.217 0.877 1.00 24.44 303 GLY A O 1
ATOM 2259 N N . GLN A 1 304 ? -7.374 34.191 -0.195 1.00 27.78 304 GLN A N 1
ATOM 2260 C CA . GLN A 1 304 ? -7.783 35.169 0.833 1.00 27.78 304 GLN A CA 1
ATOM 2261 C C . GLN A 1 304 ? -7.996 34.665 2.283 1.00 27.78 304 GLN A C 1
ATOM 2263 O O . GLN A 1 304 ? -9.073 34.173 2.604 1.00 27.78 304 GLN A O 1
ATOM 2268 N N . SER A 1 305 ? -7.109 35.046 3.218 1.00 25.09 305 SER A N 1
ATOM 2269 C CA . SER A 1 305 ? -7.546 35.596 4.520 1.00 25.09 305 SER A CA 1
ATOM 2270 C C . SER A 1 305 ? -6.431 36.288 5.327 1.00 25.09 305 SER A C 1
ATOM 2272 O O . SER A 1 305 ? -5.478 35.678 5.791 1.00 25.09 305 SER A O 1
ATOM 2274 N N . GLN A 1 306 ? -6.638 37.593 5.520 1.00 25.27 306 GLN A N 1
ATOM 2275 C CA . GLN A 1 306 ? -6.300 38.443 6.673 1.00 25.27 306 GLN A CA 1
ATOM 2276 C C . GLN A 1 306 ? -4.870 38.466 7.255 1.00 25.27 306 GLN A C 1
ATOM 2278 O O . GLN A 1 306 ? -4.462 37.674 8.100 1.00 25.27 306 GLN A O 1
ATOM 2283 N N . LYS A 1 307 ? -4.186 39.577 6.937 1.00 28.53 307 LYS A N 1
ATOM 2284 C CA . LYS A 1 307 ? -3.051 40.144 7.680 1.00 28.53 307 LYS A CA 1
ATOM 2285 C C . LYS A 1 307 ? -3.381 40.289 9.172 1.00 28.53 307 LYS A C 1
ATOM 2287 O O . LYS A 1 307 ? -4.238 41.095 9.530 1.00 28.53 307 LYS A O 1
ATOM 2292 N N . SER A 1 308 ? -2.605 39.633 10.033 1.00 26.55 308 SER A N 1
ATOM 2293 C CA . SER A 1 308 ? -2.438 40.055 11.426 1.00 26.55 308 SER A CA 1
ATOM 2294 C C . SER A 1 308 ? -0.972 40.421 11.671 1.00 26.55 308 SER A C 1
ATOM 2296 O O . SER A 1 308 ? -0.048 39.686 11.333 1.00 26.55 308 SER A O 1
ATOM 2298 N N . THR A 1 309 ? -0.765 41.636 12.163 1.00 32.03 309 THR A N 1
ATOM 2299 C CA . THR A 1 309 ? 0.532 42.266 12.413 1.00 32.03 309 THR A CA 1
ATOM 2300 C C . THR A 1 309 ? 1.154 41.734 13.706 1.00 32.03 309 THR A C 1
ATOM 2302 O O . THR A 1 309 ? 0.610 41.982 14.782 1.00 32.03 309 THR A O 1
ATOM 2305 N N . GLY A 1 310 ? 2.312 41.072 13.620 1.00 27.34 310 GLY A N 1
ATOM 2306 C CA . GLY A 1 310 ? 3.141 40.676 14.765 1.00 27.34 310 GLY A CA 1
ATOM 2307 C C . GLY A 1 310 ? 4.480 41.423 14.773 1.00 27.34 310 GLY A C 1
ATOM 2308 O O . GLY A 1 310 ? 5.156 41.490 13.752 1.00 27.34 310 GLY A O 1
ATOM 2309 N N . ARG A 1 311 ? 4.828 42.035 15.912 1.00 25.80 311 ARG A N 1
ATOM 2310 C CA . ARG A 1 311 ? 6.031 42.863 16.141 1.00 25.80 311 ARG A CA 1
ATOM 2311 C C . ARG A 1 311 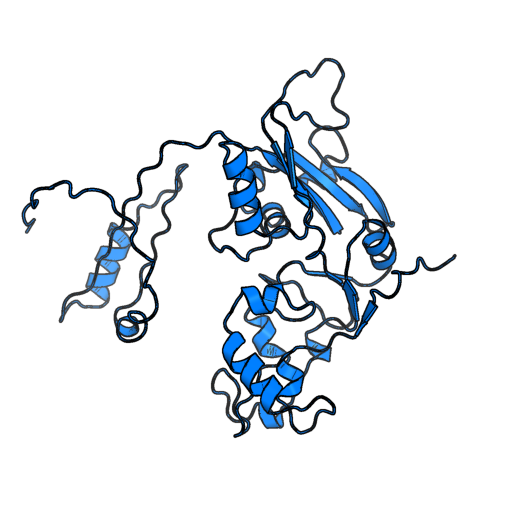? 7.340 42.050 16.083 1.00 25.80 311 ARG A C 1
ATOM 2313 O O . ARG A 1 311 ? 7.326 40.888 16.478 1.00 25.80 311 ARG A O 1
ATOM 2320 N N . PRO A 1 312 ? 8.475 42.670 15.699 1.00 26.77 312 PRO A N 1
ATOM 2321 C CA . PRO A 1 312 ? 9.781 42.018 15.722 1.00 26.77 312 PRO A CA 1
ATOM 2322 C C . PRO A 1 312 ? 10.277 41.858 17.166 1.00 26.77 312 PRO A C 1
ATOM 2324 O O . PRO A 1 312 ? 10.241 42.812 17.947 1.00 26.77 312 PRO A O 1
ATOM 2327 N N . VAL A 1 313 ? 10.740 40.656 17.517 1.00 33.06 313 VAL A N 1
ATOM 2328 C CA . VAL A 1 313 ? 11.500 40.407 18.747 1.00 33.06 313 VAL A CA 1
ATOM 2329 C C . VAL A 1 313 ? 12.986 40.442 18.400 1.00 33.06 313 VAL A C 1
ATOM 2331 O O . VAL A 1 313 ? 13.430 39.851 17.421 1.00 33.06 313 VAL A O 1
ATOM 2334 N N . THR A 1 314 ? 13.689 41.231 19.198 1.00 30.84 314 THR A N 1
ATOM 2335 C CA . THR A 1 314 ? 15.083 41.665 19.136 1.00 30.84 314 THR A CA 1
ATOM 2336 C C . THR A 1 314 ? 16.119 40.551 19.277 1.00 30.84 314 THR A C 1
ATOM 2338 O O . THR A 1 314 ? 15.882 39.561 19.967 1.00 30.84 314 THR A O 1
ATOM 2341 N N . ASP A 1 315 ? 17.282 40.818 18.673 1.00 27.86 315 ASP A N 1
ATOM 2342 C CA . ASP A 1 315 ? 18.571 40.138 18.817 1.00 27.86 315 ASP A CA 1
ATOM 2343 C C . ASP A 1 315 ? 18.864 39.633 20.234 1.00 27.86 315 ASP A C 1
ATOM 2345 O O . ASP A 1 315 ? 18.682 40.349 21.223 1.00 27.86 315 ASP A O 1
ATOM 2349 N N . ILE A 1 316 ? 19.426 38.425 20.308 1.00 30.33 316 ILE A N 1
ATOM 2350 C CA . ILE A 1 316 ? 20.177 37.963 21.473 1.00 30.33 316 ILE A CA 1
ATOM 2351 C C . ILE A 1 316 ? 21.595 37.641 20.997 1.00 30.33 316 ILE A C 1
ATOM 2353 O O . ILE A 1 316 ? 21.804 36.733 20.193 1.00 30.33 316 ILE A O 1
ATOM 2357 N N . SER A 1 317 ? 22.521 38.461 21.491 1.00 35.50 317 SER A N 1
ATOM 2358 C CA . SER A 1 317 ? 23.984 38.342 21.451 1.00 35.50 317 SER A CA 1
ATOM 2359 C C . SER A 1 317 ? 24.515 37.077 22.114 1.00 35.50 317 SER A C 1
ATOM 2361 O O . SER A 1 317 ? 23.953 36.728 23.179 1.00 35.50 317 SER A O 1
#

pLDDT: mean 82.15, std 22.07, range [24.44, 98.5]

Secondary structure (DSSP, 8-state):
-PPPP-TT-EEE---GGGGG-TTSTT--HHHHHHHHHHTT-HHHHHHSSS--BSTTHHHH---B-TTS-BTT--TTHHHH---HHHHS-SEEEE-SSHHHHHHHTTS-EEEESSSBSS---TT-EEEE-TT---EEEEEEE--TT--TT----EEEEEEETT-BHHHHHHHHHTTTEEE---SSTTSBHHHHHHTTTTGGGEEEEEEE-TTS-EEEEESSSSHHHHHH--SEEEEEEEEEEEPP----------PPTT--HHHHHHHHHHHS-S---SS--------GGGTTTSSSS-------------PPPP---

Foldseek 3Di:
DPLQDLPPQKFFDDEQLLLQAPPDPNPDPVSLVVCLVCVQPLQVQQPDQWRANDCLSVVAGFHADPQRAGSVRRNCNNVVHGNCLQRAERIEGADDDLSSVLSFLLWAEFEDQRRYDRGGDHDHYYYHQQNLFDKDWDQFDDDPQDDPPDRDGHIKMKGFQNDFPLSQQVVQVVVQKGFDADPDRRHRGNCCCLVPNVVVFWAWWFFQDSNRDTDIEGVRPPPVCSVNVDHHTGMTMGGIGRNDDDDDDDDDDDDDPPQDPVNVVVCVVVVDPPDDDPPDDDDDDDDPVPPPPPPPPDDDPDDDDDDDDDDDDDDDD

Radius of gyration: 23.78 Å; chains: 1; bounding box: 54×73×56 Å